Protein AF-0000000085035216 (afdb_homodimer)

Structure (mmCIF, N/CA/C/O backbone):
data_AF-0000000085035216-model_v1
#
loop_
_entity.id
_entity.type
_entity.pdbx_description
1 polymer 'ArnR1-like winged helix-turn-helix domain-containing protein'
#
loop_
_atom_site.group_PDB
_atom_site.id
_atom_site.type_symbol
_atom_site.label_atom_id
_atom_site.label_alt_id
_atom_site.label_comp_id
_atom_site.label_asym_id
_atom_site.label_entity_id
_atom_site.label_seq_id
_atom_site.pdbx_PDB_ins_code
_atom_site.Cartn_x
_atom_site.Cartn_y
_atom_site.Cartn_z
_atom_site.occupancy
_atom_site.B_iso_or_equiv
_atom_site.auth_seq_id
_atom_site.auth_comp_id
_atom_site.auth_asym_id
_atom_site.auth_atom_id
_atom_site.pdbx_PDB_model_num
ATOM 1 N N . MET A 1 1 ? 23.359 -24.203 6.086 1 23.62 1 MET A N 1
ATOM 2 C CA . MET A 1 1 ? 22.922 -22.828 5.879 1 23.62 1 MET A CA 1
ATOM 3 C C . MET A 1 1 ? 21.766 -22.469 6.812 1 23.62 1 MET A C 1
ATOM 5 O O . MET A 1 1 ? 20.859 -23.281 7.023 1 23.62 1 MET A O 1
ATOM 9 N N . GLY A 1 2 ? 21.969 -21.609 7.867 1 28.77 2 GLY A N 1
ATOM 10 C CA . GLY A 1 2 ? 21.234 -21.359 9.094 1 28.77 2 GLY A CA 1
ATOM 11 C C . GLY A 1 2 ? 19.844 -20.844 8.852 1 28.77 2 GLY A C 1
ATOM 12 O O . GLY A 1 2 ? 19.594 -20.125 7.879 1 28.77 2 GLY A O 1
ATOM 13 N N . ASP A 1 3 ? 18.812 -21.609 9.234 1 31.73 3 ASP A N 1
ATOM 14 C CA . ASP A 1 3 ? 17.375 -21.453 9.234 1 31.73 3 ASP A CA 1
ATOM 15 C C . ASP A 1 3 ? 16.969 -20.109 9.836 1 31.73 3 ASP A C 1
ATOM 17 O O . ASP A 1 3 ? 17.094 -19.906 11.047 1 31.73 3 ASP A O 1
ATOM 21 N N . GLY A 1 4 ? 17.578 -19.016 9.367 1 34.06 4 GLY A N 1
ATOM 22 C CA . GLY A 1 4 ? 17.359 -17.719 10 1 34.06 4 GLY A CA 1
ATOM 23 C C . GLY A 1 4 ? 15.953 -17.562 10.539 1 34.06 4 GLY A C 1
ATOM 24 O O . GLY A 1 4 ? 14.977 -17.828 9.836 1 34.06 4 GLY A O 1
ATOM 25 N N . ASP A 1 5 ? 15.695 -17.797 11.82 1 32.97 5 ASP A N 1
ATOM 26 C CA . ASP A 1 5 ? 14.57 -17.625 12.734 1 32.97 5 ASP A CA 1
ATOM 27 C C . ASP A 1 5 ? 13.82 -16.328 12.453 1 32.97 5 ASP A C 1
ATOM 29 O O . ASP A 1 5 ? 14.359 -15.242 12.672 1 32.97 5 ASP A O 1
ATOM 33 N N . ALA A 1 6 ? 13.109 -16.312 11.43 1 41 6 ALA A N 1
ATOM 34 C CA . ALA A 1 6 ? 12.18 -15.195 11.297 1 41 6 ALA A CA 1
ATOM 35 C C . ALA A 1 6 ? 11.57 -14.828 12.648 1 41 6 ALA A C 1
ATOM 37 O O . ALA A 1 6 ? 11.227 -15.703 13.438 1 41 6 ALA A O 1
ATOM 38 N N . PRO A 1 7 ? 11.883 -13.711 13.219 1 43.41 7 PRO A N 1
ATOM 39 C CA . PRO A 1 7 ? 11.25 -13.453 14.516 1 43.41 7 PRO A CA 1
ATOM 40 C C . PRO A 1 7 ? 9.797 -13.922 14.562 1 43.41 7 PRO A C 1
ATOM 42 O O . PRO A 1 7 ? 9.125 -13.984 13.531 1 43.41 7 PRO A O 1
ATOM 45 N N . PRO A 1 8 ? 9.336 -14.57 15.656 1 41.91 8 PRO A N 1
ATOM 46 C CA . PRO A 1 8 ? 7.961 -15.055 15.797 1 41.91 8 PRO A CA 1
ATOM 47 C C . PRO A 1 8 ? 6.918 -14.031 15.359 1 41.91 8 PRO A C 1
ATOM 49 O O . PRO A 1 8 ? 7.156 -12.828 15.461 1 41.91 8 PRO A O 1
ATOM 52 N N . ILE A 1 9 ? 5.875 -14.297 14.398 1 47.19 9 ILE A N 1
ATOM 53 C CA . ILE A 1 9 ? 4.688 -13.523 14.047 1 47.19 9 ILE A CA 1
ATOM 54 C C . ILE A 1 9 ? 4.312 -12.602 15.203 1 47.19 9 ILE A C 1
ATOM 56 O O . ILE A 1 9 ? 3.805 -11.492 14.992 1 47.19 9 ILE A O 1
ATOM 60 N N . SER A 1 10 ? 4.652 -13.047 16.328 1 46.47 10 SER A N 1
ATOM 61 C CA . SER A 1 10 ? 4.336 -12.383 17.594 1 46.47 10 SER A CA 1
ATOM 62 C C . SER A 1 10 ? 5.074 -11.055 17.719 1 46.47 10 SER A C 1
ATOM 64 O O . SER A 1 10 ? 4.652 -10.172 18.469 1 46.47 10 SER A O 1
ATOM 66 N N . MET A 1 11 ? 6.207 -10.883 16.953 1 52.81 11 MET A N 1
ATOM 67 C CA . MET A 1 11 ? 7.027 -9.695 17.203 1 52.81 11 MET A CA 1
ATOM 68 C C . MET A 1 11 ? 6.688 -8.586 16.219 1 52.81 11 MET A C 1
ATOM 70 O O . MET A 1 11 ? 7.262 -7.496 16.281 1 52.81 11 MET A O 1
ATOM 74 N N . ILE A 1 12 ? 5.777 -8.922 15.336 1 58.88 12 ILE A N 1
ATOM 75 C CA . ILE A 1 12 ? 5.418 -7.887 14.375 1 58.88 12 ILE A CA 1
ATOM 76 C C . ILE A 1 12 ? 4.465 -6.887 15.016 1 58.88 12 ILE A C 1
ATOM 78 O O . ILE A 1 12 ? 3.473 -7.273 15.641 1 58.88 12 ILE A O 1
ATOM 82 N N . ASP A 1 13 ? 4.828 -5.648 15.039 1 74 13 ASP A N 1
ATOM 83 C CA . ASP A 1 13 ? 3.939 -4.586 15.5 1 74 13 ASP A CA 1
ATOM 84 C C . ASP A 1 13 ? 2.58 -4.676 14.805 1 74 13 ASP A C 1
ATOM 86 O O . ASP A 1 13 ? 2.498 -4.625 13.578 1 74 13 ASP A O 1
ATOM 90 N N . PRO A 1 14 ? 1.589 -5.094 15.508 1 81.94 14 PRO A N 1
ATOM 91 C CA . PRO A 1 14 ? 0.245 -5.273 14.953 1 81.94 14 PRO A CA 1
ATOM 92 C C . PRO A 1 14 ? -0.194 -4.105 14.07 1 81.94 14 PRO A C 1
ATOM 94 O O . PRO A 1 14 ? -0.935 -4.305 13.109 1 81.94 14 PRO A O 1
ATOM 97 N N . SER A 1 15 ? 0.273 -2.967 14.422 1 82.56 15 SER A N 1
ATOM 98 C CA . SER A 1 15 ? -0.136 -1.8 13.648 1 82.56 15 SER A CA 1
ATOM 99 C C . SER A 1 15 ? 0.475 -1.821 12.25 1 82.56 15 SER A C 1
ATOM 101 O O . SER A 1 15 ? -0.176 -1.438 11.273 1 82.56 15 SER A O 1
ATOM 103 N N . LEU A 1 16 ? 1.617 -2.354 12.164 1 90.44 16 LEU A N 1
ATOM 104 C CA . LEU A 1 16 ? 2.26 -2.451 10.859 1 90.44 16 LEU A CA 1
ATOM 105 C C . LEU A 1 16 ? 1.588 -3.518 10 1 90.44 16 LEU A C 1
ATOM 107 O O . LEU A 1 16 ? 1.382 -3.314 8.797 1 90.44 16 LEU A O 1
ATOM 111 N N . ARG A 1 17 ? 1.281 -4.562 10.695 1 91.69 17 ARG A N 1
ATOM 112 C CA . ARG A 1 17 ? 0.582 -5.645 10.008 1 91.69 17 ARG A CA 1
ATOM 113 C C . ARG A 1 17 ? -0.75 -5.16 9.445 1 91.69 17 ARG A C 1
ATOM 115 O O . ARG A 1 17 ? -1.079 -5.449 8.289 1 91.69 17 ARG A O 1
ATOM 122 N N . GLU A 1 18 ? -1.422 -4.434 10.211 1 94.69 18 GLU A N 1
ATOM 123 C CA . GLU A 1 18 ? -2.73 -3.945 9.789 1 94.69 18 GLU A CA 1
ATOM 124 C C . GLU A 1 18 ? -2.607 -2.996 8.602 1 94.69 18 GLU A C 1
ATOM 126 O O . GLU A 1 18 ? -3.357 -3.107 7.629 1 94.69 18 GLU A O 1
ATOM 131 N N . ALA A 1 19 ? -1.67 -2.09 8.672 1 96.5 19 ALA A N 1
ATOM 132 C CA . ALA A 1 19 ? -1.475 -1.144 7.578 1 96.5 19 ALA A CA 1
ATOM 133 C C . ALA A 1 19 ? -1.106 -1.868 6.285 1 96.5 19 ALA A C 1
ATOM 135 O O . ALA A 1 19 ? -1.616 -1.537 5.215 1 96.5 19 ALA A O 1
ATOM 136 N N . LEU A 1 20 ? -0.286 -2.889 6.469 1 96.44 20 LEU A N 1
ATOM 137 C CA . LEU A 1 20 ? 0.138 -3.643 5.293 1 96.44 20 LEU A CA 1
ATOM 138 C C . LEU A 1 20 ? -1.046 -4.352 4.645 1 96.44 20 LEU A C 1
ATOM 140 O O . LEU A 1 20 ? -1.203 -4.316 3.422 1 96.44 20 LEU A O 1
ATOM 144 N N . ILE A 1 21 ? -1.821 -4.93 5.43 1 96.25 21 ILE A N 1
ATOM 145 C CA . ILE A 1 21 ? -2.99 -5.645 4.93 1 96.25 21 ILE A CA 1
ATOM 146 C C . ILE A 1 21 ? -3.943 -4.668 4.246 1 96.25 21 ILE A C 1
ATOM 148 O O . ILE A 1 21 ? -4.461 -4.953 3.164 1 96.25 21 ILE A O 1
ATOM 152 N N . LEU A 1 22 ? -4.105 -3.539 4.816 1 96.94 22 LEU A N 1
ATOM 153 C CA . LEU A 1 22 ? -5.012 -2.545 4.25 1 96.94 22 LEU A CA 1
ATOM 154 C C . LEU A 1 22 ? -4.469 -2.004 2.932 1 96.94 22 LEU A C 1
ATOM 156 O O . LEU A 1 22 ? -5.234 -1.749 1.999 1 96.94 22 LEU A O 1
ATOM 160 N N . PHE A 1 23 ? -3.17 -1.835 2.814 1 97.56 23 PHE A N 1
ATOM 161 C CA . PHE A 1 23 ? -2.582 -1.495 1.524 1 97.56 23 PHE A CA 1
ATOM 162 C C . PHE A 1 23 ? -2.924 -2.549 0.479 1 97.56 23 PHE A C 1
ATOM 164 O O . PHE A 1 23 ? -3.301 -2.215 -0.646 1 97.56 23 PHE A O 1
ATOM 171 N N . GLY A 1 24 ? -2.752 -3.807 0.919 1 97.5 24 GLY A N 1
ATOM 172 C CA . GLY A 1 24 ? -3.084 -4.887 0.003 1 97.5 24 GLY A CA 1
ATOM 173 C C . GLY A 1 24 ? -4.527 -4.852 -0.461 1 97.5 24 GLY A C 1
ATOM 174 O O . GLY A 1 24 ? -4.805 -5.008 -1.652 1 97.5 24 GLY A O 1
ATOM 175 N N . LEU A 1 25 ? -5.422 -4.566 0.427 1 96.38 25 LEU A N 1
ATOM 176 C CA . LEU A 1 25 ? -6.852 -4.613 0.154 1 96.38 25 LEU A CA 1
ATOM 177 C C . LEU A 1 25 ? -7.281 -3.424 -0.697 1 96.38 25 LEU A C 1
ATOM 179 O O . LEU A 1 25 ? -8.117 -3.564 -1.593 1 96.38 25 LEU A O 1
ATOM 183 N N . PHE A 1 26 ? -6.57 -2.26 -0.513 1 95.94 26 PHE A N 1
ATOM 184 C CA . PHE A 1 26 ? -7.168 -1.059 -1.084 1 95.94 26 PHE A CA 1
ATOM 185 C C . PHE A 1 26 ? -6.285 -0.486 -2.188 1 95.94 26 PHE A C 1
ATOM 187 O O . PHE A 1 26 ? -6.746 0.305 -3.012 1 95.94 26 PHE A O 1
ATOM 194 N N . LYS A 1 27 ? -5.016 -0.863 -2.209 1 97 27 LYS A N 1
ATOM 195 C CA . LYS A 1 27 ? -4.129 -0.161 -3.129 1 97 27 LYS A CA 1
ATOM 196 C C . LYS A 1 27 ? -3.629 -1.093 -4.23 1 97 27 LYS A C 1
ATOM 198 O O . LYS A 1 27 ? -3.133 -0.634 -5.262 1 97 27 LYS A O 1
ATOM 203 N N . LEU A 1 28 ? -3.791 -2.371 -4.02 1 97.44 28 LEU A N 1
ATOM 204 C CA . LEU A 1 28 ? -3.414 -3.291 -5.086 1 97.44 28 LEU A CA 1
ATOM 205 C C . LEU A 1 28 ? -4.535 -3.422 -6.113 1 97.44 28 LEU A C 1
ATOM 207 O O . LEU A 1 28 ? -5.715 -3.443 -5.75 1 97.44 28 LEU A O 1
ATOM 211 N N . SER A 1 29 ? -4.141 -3.531 -7.352 1 95.38 29 SER A N 1
ATOM 212 C CA . SER A 1 29 ? -5.102 -3.744 -8.43 1 95.38 29 SER A CA 1
ATOM 213 C C . SER A 1 29 ? -5.691 -5.148 -8.375 1 95.38 29 SER A C 1
ATOM 215 O O . SER A 1 29 ? -5.129 -6.039 -7.734 1 95.38 29 SER A O 1
ATOM 217 N N . PRO A 1 30 ? -6.793 -5.379 -9.078 1 93.75 30 PRO A N 1
ATOM 218 C CA . PRO A 1 30 ? -7.371 -6.723 -9.141 1 93.75 30 PRO A CA 1
ATOM 219 C C . PRO A 1 30 ? -6.395 -7.758 -9.695 1 93.75 30 PRO A C 1
ATOM 221 O O . PRO A 1 30 ? -6.387 -8.906 -9.242 1 93.75 30 PRO A O 1
ATOM 224 N N . ARG A 1 31 ? -5.574 -7.289 -10.617 1 95.75 31 ARG A N 1
ATOM 225 C CA . ARG A 1 31 ? -4.609 -8.211 -11.203 1 95.75 31 ARG A CA 1
ATOM 226 C C . ARG A 1 31 ? -3.533 -8.594 -10.195 1 95.75 31 ARG A C 1
ATOM 228 O O . ARG A 1 31 ? -3.143 -9.758 -10.102 1 95.75 31 ARG A O 1
ATOM 235 N N . GLN A 1 32 ? -3.121 -7.645 -9.461 1 97.5 32 GLN A N 1
ATOM 236 C CA . GLN A 1 32 ? -2.129 -7.902 -8.422 1 97.5 32 GLN A CA 1
ATOM 237 C C . GLN A 1 32 ? -2.693 -8.82 -7.34 1 97.5 32 GLN A C 1
ATOM 239 O O . GLN A 1 32 ? -2.018 -9.742 -6.891 1 97.5 32 GLN A O 1
ATOM 244 N N . LYS A 1 33 ? -3.893 -8.602 -6.961 1 97 33 LYS A N 1
ATOM 245 C CA . LYS A 1 33 ? -4.559 -9.43 -5.961 1 97 33 LYS A CA 1
ATOM 246 C C . LYS A 1 33 ? -4.727 -10.867 -6.461 1 97 33 LYS A C 1
ATOM 248 O O . LYS A 1 33 ? -4.531 -11.82 -5.703 1 97 33 LYS A O 1
ATOM 253 N N . ALA A 1 34 ? -5.027 -10.969 -7.699 1 95 34 ALA A N 1
ATOM 254 C CA . ALA A 1 34 ? -5.18 -12.297 -8.289 1 95 34 ALA A CA 1
ATOM 255 C C . ALA A 1 34 ? -3.865 -13.07 -8.242 1 95 34 ALA A C 1
ATOM 257 O O . ALA A 1 34 ? -3.842 -14.242 -7.855 1 95 34 ALA A O 1
ATOM 258 N N . VAL A 1 35 ? -2.834 -12.352 -8.555 1 96.44 35 VAL A N 1
ATOM 259 C CA . VAL A 1 35 ? -1.525 -13 -8.57 1 96.44 35 VAL A CA 1
ATOM 260 C C . VAL A 1 35 ? -1.154 -13.453 -7.164 1 96.44 35 VAL A C 1
ATOM 262 O O . VAL A 1 35 ? -0.687 -14.578 -6.965 1 96.44 35 VAL A O 1
ATOM 265 N N . LEU A 1 36 ? -1.394 -12.672 -6.195 1 97.31 36 LEU A N 1
ATOM 266 C CA . LEU A 1 36 ? -1.082 -13.016 -4.812 1 97.31 36 LEU A CA 1
ATOM 267 C C . LEU A 1 36 ? -1.919 -14.203 -4.348 1 97.31 36 LEU A C 1
ATOM 269 O O . LEU A 1 36 ? -1.392 -15.141 -3.748 1 97.31 36 LEU A O 1
ATOM 273 N N . THR A 1 37 ? -3.143 -14.156 -4.656 1 95.94 37 THR A N 1
ATOM 274 C CA . THR A 1 37 ? -4.055 -15.203 -4.199 1 95.94 37 THR A CA 1
ATOM 275 C C . THR A 1 37 ? -3.734 -16.531 -4.879 1 95.94 37 THR A C 1
ATOM 277 O O . THR A 1 37 ? -3.77 -17.594 -4.242 1 95.94 37 THR A O 1
ATOM 280 N N . LEU A 1 38 ? -3.404 -16.453 -6.145 1 95.56 38 LEU A N 1
ATOM 281 C CA . LEU A 1 38 ? -3.014 -17.656 -6.863 1 95.56 38 LEU A CA 1
ATOM 282 C C . LEU A 1 38 ? -1.719 -18.234 -6.301 1 95.56 38 LEU A C 1
ATOM 284 O O . LEU A 1 38 ? -1.586 -19.453 -6.156 1 95.56 38 LEU A O 1
ATOM 288 N N . THR A 1 39 ? -0.771 -17.344 -6.023 1 97.25 39 THR A N 1
ATOM 289 C CA . THR A 1 39 ? 0.502 -17.797 -5.469 1 97.25 39 THR A CA 1
ATOM 290 C C . THR A 1 39 ? 0.288 -18.516 -4.148 1 97.25 39 THR A C 1
ATOM 292 O O . THR A 1 39 ? 0.905 -19.562 -3.9 1 97.25 39 THR A O 1
ATOM 295 N N . LEU A 1 40 ? -0.603 -18 -3.367 1 96.5 40 LEU A N 1
ATOM 296 C CA . LEU A 1 40 ? -0.946 -18.641 -2.107 1 96.5 40 LEU A CA 1
ATOM 297 C C . LEU A 1 40 ? -1.631 -19.984 -2.355 1 96.5 40 LEU A C 1
ATOM 299 O O . LEU A 1 40 ? -1.284 -20.984 -1.729 1 96.5 40 LEU A O 1
ATOM 303 N N . ARG A 1 41 ? -2.529 -20 -3.221 1 95.56 41 ARG A N 1
ATOM 304 C CA . ARG A 1 41 ? -3.338 -21.172 -3.516 1 95.56 41 ARG A CA 1
ATOM 305 C C . ARG A 1 41 ? -2.463 -22.328 -3.986 1 95.56 41 ARG A C 1
ATOM 307 O O . ARG A 1 41 ? -2.689 -23.484 -3.604 1 95.56 41 ARG A O 1
ATOM 314 N N . TYR A 1 42 ? -1.453 -21.984 -4.781 1 95.38 42 TYR A N 1
ATOM 315 C CA . TYR A 1 42 ? -0.622 -23.031 -5.367 1 95.38 42 TYR A CA 1
ATOM 316 C C . TYR A 1 42 ? 0.639 -23.25 -4.539 1 95.38 42 TYR A C 1
ATOM 318 O O . TYR A 1 42 ? 1.625 -23.797 -5.035 1 95.38 42 TYR A O 1
ATOM 326 N N . GLU A 1 43 ? 0.636 -22.719 -3.295 1 92.19 43 GLU A N 1
ATOM 327 C CA . GLU A 1 43 ? 1.598 -23.016 -2.234 1 92.19 43 GLU A CA 1
ATOM 328 C C . GLU A 1 43 ? 3.021 -22.688 -2.682 1 92.19 43 GLU A C 1
ATOM 330 O O . GLU A 1 43 ? 3.959 -23.422 -2.348 1 92.19 43 GLU A O 1
ATOM 335 N N . ASN A 1 44 ? 3.154 -21.75 -3.49 1 88.69 44 ASN A N 1
ATOM 336 C CA . ASN A 1 44 ? 4.477 -21.312 -3.926 1 88.69 44 ASN A CA 1
ATOM 337 C C . ASN A 1 44 ? 5.18 -22.391 -4.746 1 88.69 44 ASN A C 1
ATOM 339 O O . ASN A 1 44 ? 6.391 -22.578 -4.613 1 88.69 44 ASN A O 1
ATOM 343 N N . LYS A 1 45 ? 4.43 -23.125 -5.547 1 93.94 45 LYS A N 1
ATOM 344 C CA . LYS A 1 45 ? 5.023 -24.281 -6.211 1 93.94 45 LYS A CA 1
ATOM 345 C C . LYS A 1 45 ? 5.016 -24.109 -7.727 1 93.94 45 LYS A C 1
ATOM 347 O O . LYS A 1 45 ? 5.648 -24.875 -8.445 1 93.94 45 LYS A O 1
ATOM 352 N N . ILE A 1 46 ? 4.309 -23.125 -8.18 1 94 46 ILE A N 1
ATOM 353 C CA . ILE A 1 46 ? 4.129 -22.984 -9.625 1 94 46 ILE A CA 1
ATOM 354 C C . ILE A 1 46 ? 5.004 -21.844 -10.141 1 94 46 ILE A C 1
ATOM 356 O O . ILE A 1 46 ? 5.176 -20.828 -9.469 1 94 46 ILE A O 1
ATOM 360 N N . SER A 1 47 ? 5.57 -22.062 -11.336 1 95.12 47 SER A N 1
ATOM 361 C CA . SER A 1 47 ? 6.406 -21.047 -11.977 1 95.12 47 SER A CA 1
ATOM 362 C C . SER A 1 47 ? 5.57 -19.859 -12.461 1 95.12 47 SER A C 1
ATOM 364 O O . SER A 1 47 ? 4.348 -19.969 -12.586 1 95.12 47 SER A O 1
ATOM 366 N N . ALA A 1 48 ? 6.242 -18.812 -12.805 1 95.81 48 ALA A N 1
ATOM 367 C CA . ALA A 1 48 ? 5.574 -17.609 -13.297 1 95.81 48 ALA A CA 1
ATOM 368 C C . ALA A 1 48 ? 4.84 -17.891 -14.602 1 95.81 48 ALA A C 1
ATOM 370 O O . ALA A 1 48 ? 3.703 -17.438 -14.797 1 95.81 48 ALA A O 1
ATOM 371 N N . SER A 1 49 ? 5.504 -18.625 -15.531 1 94.62 49 SER A N 1
ATOM 372 C CA . SER A 1 49 ? 4.898 -18.906 -16.828 1 94.62 49 SER A CA 1
ATOM 373 C C . SER A 1 49 ? 3.637 -19.75 -16.672 1 94.62 49 SER A C 1
ATOM 375 O O . SER A 1 49 ? 2.637 -19.516 -17.344 1 94.62 49 SER A O 1
ATOM 377 N N . SER A 1 50 ? 3.684 -20.719 -15.797 1 94.88 50 SER A N 1
ATOM 378 C CA . SER A 1 50 ? 2.512 -21.547 -15.539 1 94.88 50 SER A CA 1
ATOM 379 C C . SER A 1 50 ? 1.392 -20.734 -14.898 1 94.88 50 SER A C 1
ATOM 381 O O . SER A 1 50 ? 0.222 -20.906 -15.25 1 94.88 50 SER A O 1
ATOM 383 N N . MET A 1 51 ? 1.693 -19.891 -13.969 1 95.88 51 MET A N 1
ATOM 384 C CA . MET A 1 51 ? 0.693 -19.062 -13.297 1 95.88 51 MET A CA 1
ATOM 385 C C . MET A 1 51 ? 0.03 -18.109 -14.273 1 95.88 51 MET A C 1
ATOM 387 O O . MET A 1 51 ? -1.159 -17.812 -14.148 1 95.88 51 MET A O 1
ATOM 391 N N . ALA A 1 52 ? 0.834 -17.625 -15.219 1 96.19 52 ALA A N 1
ATOM 392 C CA . ALA A 1 52 ? 0.28 -16.719 -16.234 1 96.19 52 ALA A CA 1
ATOM 393 C C . ALA A 1 52 ? -0.854 -17.391 -17 1 96.19 52 ALA A C 1
ATOM 395 O O . ALA A 1 52 ? -1.891 -16.781 -17.25 1 96.19 52 ALA A O 1
ATOM 396 N N . LYS A 1 53 ? -0.651 -18.594 -17.328 1 96.44 53 LYS A N 1
ATOM 397 C CA . LYS A 1 53 ? -1.672 -19.359 -18.047 1 96.44 53 LYS A CA 1
ATOM 398 C C . LYS A 1 53 ? -2.922 -19.547 -17.188 1 96.44 53 LYS A C 1
ATOM 400 O O . LYS A 1 53 ? -4.043 -19.359 -17.672 1 96.44 53 LYS A O 1
ATOM 405 N N . ILE A 1 54 ? -2.734 -19.859 -15.977 1 96 54 ILE A N 1
ATOM 406 C CA . ILE A 1 54 ? -3.836 -20.062 -15.039 1 96 54 ILE A CA 1
ATOM 407 C C . ILE A 1 54 ? -4.605 -18.75 -14.852 1 96 54 ILE A C 1
ATOM 409 O O . ILE A 1 54 ? -5.84 -18.75 -14.867 1 96 54 ILE A O 1
ATOM 413 N N . ALA A 1 55 ? -3.912 -17.656 -14.617 1 95.44 55 ALA A N 1
ATOM 414 C CA . ALA A 1 55 ? -4.527 -16.344 -14.438 1 95.44 55 ALA A CA 1
ATOM 415 C C . ALA A 1 55 ? -5.375 -15.961 -15.648 1 95.44 55 ALA A C 1
ATOM 417 O O . ALA A 1 55 ? -6.445 -15.367 -15.5 1 95.44 55 ALA A O 1
ATOM 418 N N . ASN A 1 56 ? -4.812 -16.234 -16.812 1 95.94 56 ASN A N 1
ATOM 419 C CA . ASN A 1 56 ? -5.566 -15.977 -18.047 1 95.94 56 ASN A CA 1
ATOM 420 C C . ASN A 1 56 ? -6.84 -16.812 -18.109 1 95.94 56 ASN A C 1
ATOM 422 O O . ASN A 1 56 ? -7.918 -16.281 -18.375 1 95.94 56 ASN A O 1
ATOM 426 N N . GLU A 1 57 ? -6.75 -18.016 -17.797 1 95.38 57 GLU A N 1
ATOM 427 C CA . GLU A 1 57 ? -7.867 -18.953 -17.891 1 95.38 57 GLU A CA 1
ATOM 428 C C . GLU A 1 57 ? -8.922 -18.656 -16.828 1 95.38 57 GLU A C 1
ATOM 430 O O . GLU A 1 57 ? -10.125 -18.672 -17.125 1 95.38 57 GLU A O 1
ATOM 435 N N . GLU A 1 58 ? -8.492 -18.344 -15.633 1 91.56 58 GLU A N 1
ATOM 436 C CA . GLU A 1 58 ? -9.414 -18.219 -14.508 1 91.56 58 GLU A CA 1
ATOM 437 C C . GLU A 1 58 ? -9.938 -16.797 -14.367 1 91.56 58 GLU A C 1
ATOM 439 O O . GLU A 1 58 ? -11.086 -16.594 -13.953 1 91.56 58 GLU A O 1
ATOM 444 N N . PHE A 1 59 ? -9.086 -15.812 -14.68 1 90.5 59 PHE A N 1
ATOM 445 C CA . PHE A 1 59 ? -9.461 -14.438 -14.375 1 90.5 59 PHE A CA 1
ATOM 446 C C . PHE A 1 59 ? -9.461 -13.586 -15.641 1 90.5 59 PHE A C 1
ATOM 448 O O . PHE A 1 59 ? -9.719 -12.375 -15.578 1 90.5 59 PHE A O 1
ATOM 455 N N . ASN A 1 60 ? -9.109 -14.203 -16.766 1 92.94 60 ASN A N 1
ATOM 456 C CA . ASN A 1 60 ? -9.062 -13.484 -18.031 1 92.94 60 ASN A CA 1
ATOM 457 C C . ASN A 1 60 ? -8.047 -12.344 -18 1 92.94 60 ASN A C 1
ATOM 459 O O . ASN A 1 60 ? -8.297 -11.273 -18.547 1 92.94 60 ASN A O 1
ATOM 463 N N . ILE A 1 61 ? -6.965 -12.602 -17.297 1 95.19 61 ILE A N 1
ATOM 464 C CA . ILE A 1 61 ? -5.871 -11.633 -17.25 1 95.19 61 ILE A CA 1
ATOM 465 C C . ILE A 1 61 ? -4.922 -11.875 -18.422 1 95.19 61 ILE A C 1
ATOM 467 O O . ILE A 1 61 ? -4.324 -12.945 -18.531 1 95.19 61 ILE A O 1
ATOM 471 N N . PRO A 1 62 ? -4.801 -10.875 -19.297 1 96.88 62 PRO A N 1
ATOM 472 C CA . PRO A 1 62 ? -3.83 -11.039 -20.391 1 96.88 62 PRO A CA 1
ATOM 473 C C . PRO A 1 62 ? -2.416 -11.312 -19.891 1 96.88 62 PRO A C 1
ATOM 475 O O . PRO A 1 62 ? -2.018 -10.789 -18.844 1 96.88 62 PRO A O 1
ATOM 478 N N . LEU A 1 63 ? -1.635 -12.055 -20.703 1 96.06 63 LEU A N 1
ATOM 479 C CA . LEU A 1 63 ? -0.287 -12.453 -20.312 1 96.06 63 LEU A CA 1
ATOM 480 C C . LEU A 1 63 ? 0.565 -11.234 -19.984 1 96.06 63 LEU A C 1
ATOM 482 O O . LEU A 1 63 ? 1.259 -11.219 -18.953 1 96.06 63 LEU A O 1
ATOM 486 N N . SER A 1 64 ? 0.471 -10.18 -20.75 1 96.38 64 SER A N 1
ATOM 487 C CA . SER A 1 64 ? 1.278 -8.984 -20.516 1 96.38 64 SER A CA 1
ATOM 488 C C . SER A 1 64 ? 0.905 -8.312 -19.203 1 96.38 64 SER A C 1
ATOM 490 O O . SER A 1 64 ? 1.776 -7.824 -18.484 1 96.38 64 SER A O 1
ATOM 492 N N . SER A 1 65 ? -0.406 -8.273 -18.922 1 97 65 SER A N 1
ATOM 493 C CA . SER A 1 65 ? -0.89 -7.676 -17.672 1 97 65 SER A CA 1
ATOM 494 C C . SER A 1 65 ? -0.464 -8.492 -16.469 1 97 65 SER A C 1
ATOM 496 O O . SER A 1 65 ? -0.197 -7.938 -15.398 1 97 65 SER A O 1
ATOM 498 N N . PHE A 1 66 ? -0.444 -9.812 -16.672 1 97.19 66 PHE A N 1
ATOM 499 C CA . PHE A 1 66 ? 0.061 -10.68 -15.617 1 97.19 66 PHE A CA 1
ATOM 500 C C . PHE A 1 66 ? 1.512 -10.352 -15.289 1 97.19 66 PHE A C 1
ATOM 502 O O . PHE A 1 66 ? 1.868 -10.188 -14.117 1 97.19 66 PHE A O 1
ATOM 509 N N . TRP A 1 67 ? 2.312 -10.266 -16.281 1 96.81 67 TRP A N 1
ATOM 510 C CA . TRP A 1 67 ? 3.732 -10 -16.078 1 96.81 67 TRP A CA 1
ATOM 511 C C . TRP A 1 67 ? 3.943 -8.625 -15.445 1 96.81 67 TRP A C 1
ATOM 513 O O . TRP A 1 67 ? 4.844 -8.453 -14.625 1 96.81 67 TRP A O 1
ATOM 523 N N . PHE A 1 68 ? 3.16 -7.688 -15.82 1 97.38 68 PHE A N 1
ATOM 524 C CA . PHE A 1 68 ? 3.227 -6.363 -15.219 1 97.38 68 PHE A CA 1
ATOM 525 C C . PHE A 1 68 ? 2.895 -6.426 -13.734 1 97.38 68 PHE A C 1
ATOM 527 O O . PHE A 1 68 ? 3.621 -5.875 -12.906 1 97.38 68 PHE A O 1
ATOM 534 N N . ALA A 1 69 ? 1.833 -7.156 -13.422 1 97.56 69 ALA A N 1
ATOM 535 C CA . ALA A 1 69 ? 1.423 -7.305 -12.031 1 97.56 69 ALA A CA 1
ATOM 536 C C . ALA A 1 69 ? 2.49 -8.031 -11.219 1 97.56 69 ALA A C 1
ATOM 538 O O . ALA A 1 69 ? 2.779 -7.652 -10.078 1 97.56 69 ALA A O 1
ATOM 539 N N . LEU A 1 70 ? 3.055 -9.016 -11.82 1 97.38 70 LEU A N 1
ATOM 540 C CA . LEU A 1 70 ? 4.094 -9.805 -11.18 1 97.38 70 LEU A CA 1
ATOM 541 C C . LEU A 1 70 ? 5.312 -8.945 -10.859 1 97.38 70 LEU A C 1
ATOM 543 O O . LEU A 1 70 ? 5.867 -9.023 -9.758 1 97.38 70 LEU A O 1
ATOM 547 N N . ARG A 1 71 ? 5.719 -8.18 -11.805 1 96.94 71 ARG A N 1
ATOM 548 C CA . ARG A 1 71 ? 6.879 -7.309 -11.617 1 96.94 71 ARG A CA 1
ATOM 549 C C . ARG A 1 71 ? 6.609 -6.254 -10.555 1 96.94 71 ARG A C 1
ATOM 551 O O . ARG A 1 71 ? 7.48 -5.953 -9.734 1 96.94 71 ARG A O 1
ATOM 558 N N . ASP A 1 72 ? 5.438 -5.707 -10.609 1 97.94 72 ASP A N 1
ATOM 559 C CA . ASP A 1 72 ? 5.078 -4.691 -9.625 1 97.94 72 ASP A CA 1
ATOM 560 C C . ASP A 1 72 ? 5.062 -5.277 -8.211 1 97.94 72 ASP A C 1
ATOM 562 O O . ASP A 1 72 ? 5.512 -4.629 -7.262 1 97.94 72 ASP A O 1
ATOM 566 N N . LEU A 1 73 ? 4.582 -6.473 -8.086 1 98.38 73 LEU A N 1
ATOM 567 C CA . LEU A 1 73 ? 4.535 -7.137 -6.785 1 98.38 73 LEU A CA 1
ATOM 568 C C . LEU A 1 73 ? 5.941 -7.453 -6.285 1 98.38 73 LEU A C 1
ATOM 570 O O . LEU A 1 73 ? 6.203 -7.406 -5.078 1 98.38 73 LEU A O 1
ATOM 574 N N . ARG A 1 74 ? 6.758 -7.793 -7.234 1 97.56 74 ARG A N 1
ATOM 575 C CA . ARG A 1 74 ? 8.148 -8.008 -6.859 1 97.56 74 ARG A CA 1
ATOM 576 C C . ARG A 1 74 ? 8.797 -6.703 -6.391 1 97.56 74 ARG A C 1
ATOM 578 O O . ARG A 1 74 ? 9.547 -6.695 -5.41 1 97.56 74 ARG A O 1
ATOM 585 N N . ARG A 1 75 ? 8.523 -5.633 -7.055 1 97.38 75 ARG A N 1
ATOM 586 C CA . ARG A 1 75 ? 9.023 -4.32 -6.676 1 97.38 75 ARG A CA 1
ATOM 587 C C . ARG A 1 75 ? 8.57 -3.939 -5.27 1 97.38 75 ARG A C 1
ATOM 589 O O . ARG A 1 75 ? 9.32 -3.318 -4.516 1 97.38 75 ARG A O 1
ATOM 596 N N . LEU A 1 76 ? 7.395 -4.375 -4.926 1 98 76 LEU A N 1
ATOM 597 C CA . LEU A 1 76 ? 6.82 -4.074 -3.619 1 98 76 LEU A CA 1
ATOM 598 C C . LEU A 1 76 ? 7.297 -5.074 -2.57 1 98 76 LEU A C 1
ATOM 600 O O . LEU A 1 76 ? 6.898 -5 -1.407 1 98 76 LEU A O 1
ATOM 604 N N . LYS A 1 77 ? 8.07 -6.016 -3.002 1 97.56 77 LYS A N 1
ATOM 605 C CA . LYS A 1 77 ? 8.633 -7.051 -2.141 1 97.56 77 LYS A CA 1
ATOM 606 C C . LYS A 1 77 ? 7.539 -7.938 -1.553 1 97.56 77 LYS A C 1
ATOM 608 O O . LYS A 1 77 ? 7.609 -8.328 -0.385 1 97.56 77 LYS A O 1
ATOM 613 N N . LEU A 1 78 ? 6.609 -8.211 -2.369 1 97.94 78 LEU A N 1
ATOM 614 C CA . LEU A 1 78 ? 5.527 -9.078 -1.918 1 97.94 78 LEU A CA 1
ATOM 615 C C . LEU A 1 78 ? 5.715 -10.5 -2.447 1 97.94 78 LEU A C 1
ATOM 617 O O . LEU A 1 78 ? 5.137 -11.445 -1.909 1 97.94 78 LEU A O 1
ATOM 621 N N . ILE A 1 79 ? 6.473 -10.57 -3.547 1 97.88 79 ILE A N 1
ATOM 622 C CA . ILE A 1 79 ? 6.785 -11.875 -4.105 1 97.88 79 ILE A CA 1
ATOM 623 C C . ILE A 1 79 ? 8.258 -11.922 -4.523 1 97.88 79 ILE A C 1
ATOM 625 O O . ILE A 1 79 ? 8.914 -10.883 -4.609 1 97.88 79 ILE A O 1
ATOM 629 N N . GLU A 1 80 ? 8.688 -13.086 -4.602 1 96.31 80 GLU A N 1
ATOM 630 C CA . GLU A 1 80 ? 9.977 -13.391 -5.211 1 96.31 80 GLU A CA 1
ATOM 631 C C . GLU A 1 80 ? 9.828 -14.438 -6.312 1 96.31 80 GLU A C 1
ATOM 633 O O . GLU A 1 80 ? 9.039 -15.375 -6.188 1 96.31 80 GLU A O 1
ATOM 638 N N . PHE A 1 81 ? 10.523 -14.086 -7.406 1 92.38 81 PHE A N 1
ATOM 639 C CA . PHE A 1 81 ? 10.539 -15.094 -8.461 1 92.38 81 PHE A CA 1
ATOM 640 C C . PHE A 1 81 ? 11.742 -14.906 -9.367 1 92.38 81 PHE A C 1
ATOM 642 O O . PHE A 1 81 ? 12.383 -13.852 -9.359 1 92.38 81 PHE A O 1
ATOM 649 N N . GLY A 1 82 ? 12.203 -15.953 -9.977 1 84.5 82 GLY A N 1
ATOM 650 C CA . GLY A 1 82 ? 13.234 -16.016 -11.008 1 84.5 82 GLY A CA 1
ATOM 651 C C . GLY A 1 82 ? 12.883 -16.969 -12.133 1 84.5 82 GLY A C 1
ATOM 652 O O . GLY A 1 82 ? 11.82 -17.594 -12.125 1 84.5 82 GLY A O 1
ATOM 653 N N . ASP A 1 83 ? 13.703 -16.891 -13.102 1 79.94 83 ASP A N 1
ATOM 654 C CA . ASP A 1 83 ? 13.445 -17.766 -14.242 1 79.94 83 ASP A CA 1
ATOM 655 C C . ASP A 1 83 ? 13.445 -19.234 -13.82 1 79.94 83 ASP A C 1
ATOM 657 O O . ASP A 1 83 ? 14.414 -19.719 -13.211 1 79.94 83 ASP A O 1
ATOM 661 N N . GLY A 1 84 ? 12.297 -19.891 -14.148 1 84.12 84 GLY A N 1
ATOM 662 C CA . GLY A 1 84 ? 12.172 -21.328 -13.93 1 84.12 84 GLY A CA 1
ATOM 663 C C . GLY A 1 84 ? 11.898 -21.688 -12.484 1 84.12 84 GLY A C 1
ATOM 664 O O . GLY A 1 84 ? 11.711 -22.875 -12.156 1 84.12 84 GLY A O 1
ATOM 665 N N . THR A 1 85 ? 11.906 -20.703 -11.586 1 90.5 85 THR A N 1
ATOM 666 C CA . THR A 1 85 ? 11.641 -20.984 -10.18 1 90.5 85 THR A CA 1
ATOM 667 C C . THR A 1 85 ? 10.211 -20.594 -9.805 1 90.5 85 THR A C 1
ATOM 669 O O . THR A 1 85 ? 9.617 -19.719 -10.438 1 90.5 85 THR A O 1
ATOM 672 N N . PRO A 1 86 ? 9.688 -21.312 -8.852 1 95.75 86 PRO A N 1
ATOM 673 C CA . PRO A 1 86 ? 8.328 -20.984 -8.414 1 95.75 86 PRO A CA 1
ATOM 674 C C . PRO A 1 86 ? 8.219 -19.562 -7.848 1 95.75 86 PRO A C 1
ATOM 676 O O . PRO A 1 86 ? 9.195 -19.031 -7.305 1 95.75 86 PRO A O 1
ATOM 679 N N . ILE A 1 87 ? 7.078 -18.969 -8.086 1 97.5 87 ILE A N 1
ATOM 680 C CA . ILE A 1 87 ? 6.777 -17.703 -7.418 1 97.5 87 ILE A CA 1
ATOM 681 C C . ILE A 1 87 ? 6.57 -17.938 -5.926 1 97.5 87 ILE A C 1
ATOM 683 O O . ILE A 1 87 ? 5.84 -18.859 -5.535 1 97.5 87 ILE A O 1
ATOM 687 N N . LYS A 1 88 ? 7.227 -17.156 -5.164 1 97.19 88 LYS A N 1
ATOM 688 C CA . LYS A 1 88 ? 7.117 -17.312 -3.715 1 97.19 88 LYS A CA 1
ATOM 689 C C . LYS A 1 88 ? 6.629 -16.016 -3.066 1 97.19 88 LYS A C 1
ATOM 691 O O . LYS A 1 88 ? 7.051 -14.922 -3.445 1 97.19 88 LYS A O 1
ATOM 696 N N . LEU A 1 89 ? 5.758 -16.25 -2.135 1 96.81 89 LEU A N 1
ATOM 697 C CA . LEU A 1 89 ? 5.332 -15.117 -1.332 1 96.81 89 LEU A CA 1
ATOM 698 C C . LEU A 1 89 ? 6.379 -14.773 -0.279 1 96.81 89 LEU A C 1
ATOM 700 O O . LEU A 1 89 ? 6.969 -15.664 0.332 1 96.81 89 LEU A O 1
ATOM 704 N N . THR A 1 90 ? 6.633 -13.492 -0.132 1 95.62 90 THR A N 1
ATOM 705 C CA . THR A 1 90 ? 7.332 -13.055 1.069 1 95.62 90 THR A CA 1
ATOM 706 C C . THR A 1 90 ? 6.406 -13.102 2.281 1 95.62 90 THR A C 1
ATOM 708 O O . THR A 1 90 ? 5.223 -13.43 2.156 1 95.62 90 THR A O 1
ATOM 711 N N . GLU A 1 91 ? 6.98 -12.766 3.412 1 92.31 91 GLU A N 1
ATOM 712 C CA . GLU A 1 91 ? 6.129 -12.695 4.598 1 92.31 91 GLU A CA 1
ATOM 713 C C . GLU A 1 91 ? 5.027 -11.656 4.43 1 92.31 91 GLU A C 1
ATOM 715 O O . GLU A 1 91 ? 3.869 -11.914 4.758 1 92.31 91 GLU A O 1
ATOM 720 N N . ALA A 1 92 ? 5.422 -10.516 3.912 1 95.38 92 ALA A N 1
ATOM 721 C CA . ALA A 1 92 ? 4.441 -9.469 3.65 1 95.38 92 ALA A CA 1
ATOM 722 C C . ALA A 1 92 ? 3.395 -9.93 2.641 1 95.38 92 ALA A C 1
ATOM 724 O O . ALA A 1 92 ? 2.197 -9.719 2.834 1 95.38 92 ALA A O 1
ATOM 725 N N . GLY A 1 93 ? 3.865 -10.594 1.591 1 97 93 GLY A N 1
ATOM 726 C CA . GLY A 1 93 ? 2.955 -11.117 0.584 1 97 93 GLY A CA 1
ATOM 727 C C . GLY A 1 93 ? 1.978 -12.133 1.137 1 97 93 GLY A C 1
ATOM 728 O O . GLY A 1 93 ? 0.798 -12.125 0.778 1 97 93 GLY A O 1
ATOM 729 N N . LYS A 1 94 ? 2.523 -12.938 1.949 1 95.5 94 LYS A N 1
ATOM 730 C CA . LYS A 1 94 ? 1.688 -13.977 2.553 1 95.5 94 LYS A CA 1
ATOM 731 C C . LYS A 1 94 ? 0.586 -13.359 3.41 1 95.5 94 LYS A C 1
ATOM 733 O O . LYS A 1 94 ? -0.562 -13.805 3.369 1 95.5 94 LYS A O 1
ATOM 738 N N . MET A 1 95 ? 0.924 -12.406 4.148 1 93.5 95 MET A N 1
ATOM 739 C CA . MET A 1 95 ? -0.042 -11.734 5.008 1 93.5 95 MET A CA 1
ATOM 740 C C . MET A 1 95 ? -1.184 -11.141 4.188 1 93.5 95 MET A C 1
ATOM 742 O O . MET A 1 95 ? -2.355 -11.32 4.527 1 93.5 95 MET A O 1
ATOM 746 N N . ILE A 1 96 ? -0.823 -10.484 3.168 1 96.94 96 ILE A N 1
ATOM 747 C CA . ILE A 1 96 ? -1.823 -9.844 2.32 1 96.94 96 ILE A CA 1
ATOM 748 C C . ILE A 1 96 ? -2.66 -10.906 1.614 1 96.94 96 ILE A C 1
ATOM 750 O O . ILE A 1 96 ? -3.891 -10.812 1.578 1 96.94 96 ILE A O 1
ATOM 754 N N . ALA A 1 97 ? -1.994 -11.922 1.094 1 97.06 97 ALA A N 1
ATOM 755 C CA . ALA A 1 97 ? -2.689 -12.977 0.357 1 97.06 97 ALA A CA 1
ATOM 756 C C . ALA A 1 97 ? -3.703 -13.688 1.247 1 97.06 97 ALA A C 1
ATOM 758 O O . ALA A 1 97 ? -4.809 -14.008 0.807 1 97.06 97 ALA A O 1
ATOM 759 N N . GLN A 1 98 ? -3.32 -13.891 2.43 1 96.19 98 GLN A N 1
ATOM 760 C CA . GLN A 1 98 ? -4.223 -14.547 3.373 1 96.19 98 GLN A CA 1
ATOM 761 C C . GLN A 1 98 ? -5.438 -13.672 3.668 1 96.19 98 GLN A C 1
ATOM 763 O O . GLN A 1 98 ? -6.562 -14.164 3.748 1 96.19 98 GLN A O 1
ATOM 768 N N . ALA A 1 99 ? -5.191 -12.406 3.836 1 95.25 99 ALA A N 1
ATOM 769 C CA . ALA A 1 99 ? -6.301 -11.484 4.074 1 95.25 99 ALA A CA 1
ATOM 770 C C . ALA A 1 99 ? -7.234 -11.422 2.869 1 95.25 99 ALA A C 1
ATOM 772 O O . ALA A 1 99 ? -8.461 -11.391 3.027 1 95.25 99 ALA A O 1
ATOM 773 N N . LEU A 1 100 ? -6.664 -11.43 1.686 1 95.31 100 LEU A N 1
ATOM 774 C CA . LEU A 1 100 ? -7.441 -11.375 0.451 1 95.31 100 LEU A CA 1
ATOM 775 C C . LEU A 1 100 ? -8.305 -12.625 0.292 1 95.31 100 LEU A C 1
ATOM 777 O O . LEU A 1 100 ? -9.406 -12.562 -0.259 1 95.31 100 LEU A O 1
ATOM 781 N N . SER A 1 101 ? -7.734 -13.719 0.662 1 90.5 101 SER A N 1
ATOM 782 C CA . SER A 1 101 ? -8.453 -14.984 0.513 1 90.5 101 SER A CA 1
ATOM 783 C C . SER A 1 101 ? -9.727 -15 1.351 1 90.5 101 SER A C 1
ATOM 785 O O . SER A 1 101 ? -10.633 -15.797 1.094 1 90.5 101 SER A O 1
ATOM 787 N N . GLY A 1 102 ? -9.75 -14.086 2.283 1 84.25 102 GLY A N 1
ATOM 788 C CA . GLY A 1 102 ? -10.914 -14.023 3.145 1 84.25 102 GLY A CA 1
ATOM 789 C C . GLY A 1 102 ? -11.953 -13.023 2.664 1 84.25 102 GLY A C 1
ATOM 790 O O . GLY A 1 102 ? -13 -12.859 3.291 1 84.25 102 GLY A O 1
ATOM 791 N N . VAL A 1 103 ? -11.656 -12.391 1.605 1 80.94 103 VAL A N 1
ATOM 792 C CA . VAL A 1 103 ? -12.578 -11.375 1.114 1 80.94 103 VAL A CA 1
ATOM 793 C C . VAL A 1 103 ? -12.914 -11.641 -0.35 1 80.94 103 VAL A C 1
ATOM 795 O O . VAL A 1 103 ? -12.195 -12.367 -1.036 1 80.94 103 VAL A O 1
ATOM 798 N N . ARG A 1 104 ? -14.156 -11.266 -0.774 1 79.19 104 ARG A N 1
ATOM 799 C CA . ARG A 1 104 ? -14.547 -11.344 -2.176 1 79.19 104 ARG A CA 1
ATOM 800 C C . ARG A 1 104 ? -14.156 -10.078 -2.93 1 79.19 104 ARG A C 1
ATOM 802 O O . ARG A 1 104 ? -15.023 -9.344 -3.404 1 79.19 104 ARG A O 1
ATOM 809 N N . TRP A 1 105 ? -12.922 -9.961 -3.098 1 75.19 105 TRP A N 1
ATOM 810 C CA . TRP A 1 105 ? -12.391 -8.727 -3.66 1 75.19 105 TRP A CA 1
ATOM 811 C C . TRP A 1 105 ? -12.758 -8.594 -5.133 1 75.19 105 TRP A C 1
ATOM 813 O O . TRP A 1 105 ? -12.828 -7.484 -5.664 1 75.19 105 TRP A O 1
ATOM 823 N N . TRP A 1 106 ? -13.016 -9.641 -5.797 1 69.69 106 TRP A N 1
ATOM 824 C CA . TRP A 1 106 ? -13.32 -9.648 -7.223 1 69.69 106 TRP A CA 1
ATOM 825 C C . TRP A 1 106 ? -14.719 -9.102 -7.484 1 69.69 106 TRP A C 1
ATOM 827 O O . TRP A 1 106 ? -15.055 -8.766 -8.617 1 69.69 106 TRP A O 1
ATOM 837 N N . GLU A 1 107 ? -15.469 -9.125 -6.453 1 63.34 107 GLU A N 1
ATOM 838 C CA . GLU A 1 107 ? -16.828 -8.609 -6.605 1 63.34 107 GLU A CA 1
ATOM 839 C C . GLU A 1 107 ? -16.844 -7.082 -6.559 1 63.34 107 GLU A C 1
ATOM 841 O O . GLU A 1 107 ? -17.828 -6.457 -6.957 1 63.34 107 GLU A O 1
ATOM 846 N N . ARG A 1 108 ? -15.938 -6.484 -6.082 1 56 108 ARG A N 1
ATOM 847 C CA . ARG A 1 108 ? -15.945 -5.043 -5.844 1 56 108 ARG A CA 1
ATOM 848 C C . ARG A 1 108 ? -15.375 -4.289 -7.039 1 56 108 ARG A C 1
ATOM 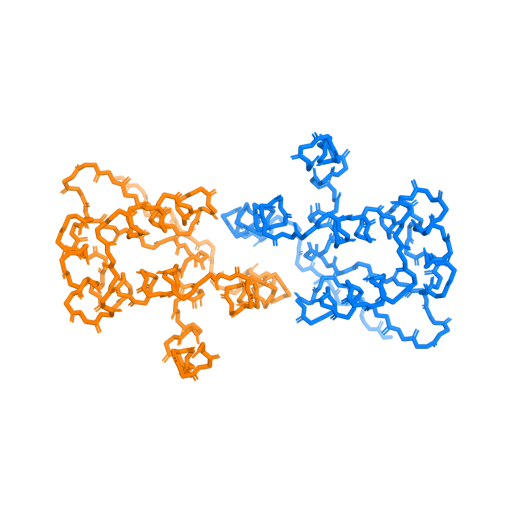850 O O . ARG A 1 108 ? -15.438 -3.059 -7.09 1 56 108 ARG A O 1
ATOM 857 N N . GLU A 1 109 ? -14.703 -4.934 -7.891 1 52.28 109 GLU A N 1
ATOM 858 C CA . GLU A 1 109 ? -14.234 -4.262 -9.102 1 52.28 109 GLU A CA 1
ATOM 859 C C . GLU A 1 109 ? -15.328 -4.223 -10.164 1 52.28 109 GLU A C 1
ATOM 861 O O . GLU A 1 109 ? -16.125 -5.152 -10.281 1 52.28 109 GLU A O 1
ATOM 866 N N . MET B 1 1 ? -1.509 6.703 33.188 1 23.38 1 MET B N 1
ATOM 867 C CA . MET B 1 1 ? -1.896 6.02 31.953 1 23.38 1 MET B CA 1
ATOM 868 C C . MET B 1 1 ? -0.673 5.477 31.234 1 23.38 1 MET B C 1
ATOM 870 O O . MET B 1 1 ? 0.359 6.145 31.156 1 23.38 1 MET B O 1
ATOM 874 N N . GLY B 1 2 ? -0.389 4.117 31.25 1 28.38 2 GLY B N 1
ATOM 875 C CA . GLY B 1 2 ? 0.8 3.324 30.984 1 28.38 2 GLY B CA 1
ATOM 876 C C . GLY B 1 2 ? 1.327 3.488 29.562 1 28.38 2 GLY B C 1
ATOM 877 O O . GLY B 1 2 ? 0.553 3.689 28.625 1 28.38 2 GLY B O 1
ATOM 878 N N . ASP B 1 3 ? 2.506 4.078 29.359 1 30.12 3 ASP B N 1
ATOM 879 C CA . ASP B 1 3 ? 3.371 4.363 28.219 1 30.12 3 ASP B CA 1
ATOM 880 C C . ASP B 1 3 ? 3.57 3.117 27.359 1 30.12 3 ASP B C 1
ATOM 882 O O . ASP B 1 3 ? 4.332 2.219 27.719 1 30.12 3 ASP B O 1
ATOM 886 N N . GLY B 1 4 ? 2.48 2.426 26.984 1 33.41 4 GLY B N 1
ATOM 887 C CA . GLY B 1 4 ? 2.586 1.14 26.312 1 33.41 4 GLY B CA 1
ATOM 888 C C . GLY B 1 4 ? 3.766 1.058 25.359 1 33.41 4 GLY B C 1
ATOM 889 O O . GLY B 1 4 ? 3.949 1.935 24.516 1 33.41 4 GLY B O 1
ATOM 890 N N . ASP B 1 5 ? 4.863 0.534 25.781 1 34.91 5 ASP B N 1
ATOM 891 C CA . ASP B 1 5 ? 6.172 0.231 25.203 1 34.91 5 ASP B CA 1
ATOM 892 C C . ASP B 1 5 ? 6.035 -0.305 23.781 1 34.91 5 ASP B C 1
ATOM 894 O O . ASP B 1 5 ? 5.5 -1.395 23.578 1 34.91 5 ASP B O 1
ATOM 898 N N . ALA B 1 6 ? 5.777 0.565 22.891 1 39.62 6 ALA B N 1
ATOM 899 C CA . ALA B 1 6 ? 5.906 0.127 21.516 1 39.62 6 ALA B CA 1
ATOM 900 C C . ALA B 1 6 ? 7.07 -0.847 21.344 1 39.62 6 ALA B C 1
ATOM 902 O O . ALA B 1 6 ? 8.141 -0.644 21.922 1 39.62 6 ALA B O 1
ATOM 903 N N . PRO B 1 7 ? 6.844 -2.113 21.109 1 42.12 7 PRO B N 1
ATOM 904 C CA . PRO B 1 7 ? 8.023 -2.969 20.969 1 42.12 7 PRO B CA 1
ATOM 905 C C . PRO B 1 7 ? 9.156 -2.293 20.203 1 42.12 7 PRO B C 1
ATOM 907 O O . PRO B 1 7 ? 8.906 -1.405 19.391 1 42.12 7 PRO B O 1
ATOM 910 N N . PRO B 1 8 ? 10.406 -2.379 20.688 1 40.69 8 PRO B N 1
ATOM 911 C CA . PRO B 1 8 ? 11.57 -1.76 20.047 1 40.69 8 PRO B CA 1
ATOM 912 C C . PRO B 1 8 ? 11.562 -1.936 18.531 1 40.69 8 PRO B C 1
ATOM 914 O O . PRO B 1 8 ? 11.031 -2.924 18.016 1 40.69 8 PRO B O 1
ATOM 917 N N . ILE B 1 9 ? 11.68 -0.804 17.609 1 46.31 9 ILE B N 1
ATOM 918 C CA . ILE B 1 9 ? 11.93 -0.797 16.188 1 46.31 9 ILE B CA 1
ATOM 919 C C . ILE B 1 9 ? 12.633 -2.092 15.773 1 46.31 9 ILE B C 1
ATOM 921 O O . ILE B 1 9 ? 12.453 -2.578 14.656 1 46.31 9 ILE B O 1
ATOM 925 N N . SER B 1 10 ? 13.32 -2.602 16.688 1 46.44 10 SER B N 1
ATOM 926 C CA . SER B 1 10 ? 14.148 -3.787 16.516 1 46.44 10 SER B CA 1
ATOM 927 C C . SER B 1 10 ? 13.297 -5.02 16.234 1 46.44 10 SER B C 1
ATOM 929 O O . SER B 1 10 ? 13.766 -5.988 15.633 1 46.44 10 SER B O 1
ATOM 931 N N . MET B 1 11 ? 11.984 -4.996 16.672 1 52.56 11 MET B N 1
ATOM 932 C CA . MET B 1 11 ? 11.234 -6.246 16.594 1 52.56 11 MET B CA 1
ATOM 933 C C . MET B 1 11 ? 10.406 -6.297 15.312 1 52.56 11 MET B C 1
ATOM 935 O O . MET B 1 11 ? 9.711 -7.281 15.062 1 52.56 11 MET B 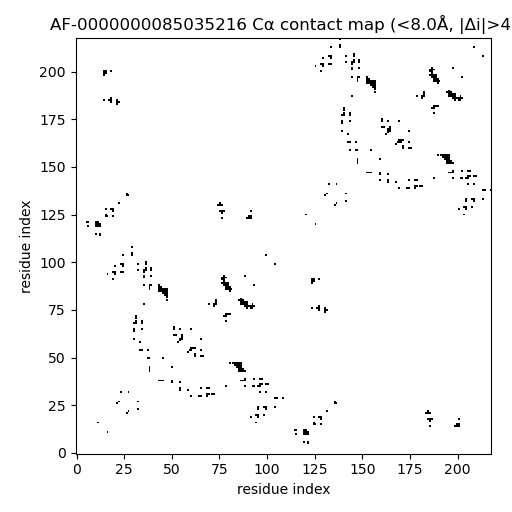O 1
ATOM 939 N N . ILE B 1 12 ? 10.5 -5.211 14.562 1 58.75 12 ILE B N 1
ATOM 940 C CA . ILE B 1 12 ? 9.734 -5.215 13.328 1 58.75 12 ILE B CA 1
ATOM 941 C C . ILE B 1 12 ? 10.461 -6.035 12.266 1 58.75 12 ILE B C 1
ATOM 943 O O . ILE B 1 12 ? 11.656 -5.84 12.039 1 58.75 12 ILE B O 1
ATOM 947 N N . ASP B 1 13 ? 9.812 -7.031 11.766 1 74.31 13 ASP B N 1
ATOM 948 C CA . ASP B 1 13 ? 10.359 -7.793 10.648 1 74.31 13 ASP B CA 1
ATOM 949 C C . ASP B 1 13 ? 10.773 -6.867 9.508 1 74.31 13 ASP B C 1
ATOM 951 O O . ASP B 1 13 ? 9.945 -6.113 8.984 1 74.31 13 ASP B O 1
ATOM 955 N N . PRO B 1 14 ? 12.031 -6.703 9.32 1 82.06 14 PRO B N 1
ATOM 956 C CA . PRO B 1 14 ? 12.562 -5.801 8.289 1 82.06 14 PRO B CA 1
ATOM 957 C C . PRO B 1 14 ? 11.844 -5.949 6.949 1 82.06 14 PRO B C 1
ATOM 959 O O . PRO B 1 14 ? 11.711 -4.973 6.207 1 82.06 14 PRO B O 1
ATOM 962 N N . SER B 1 15 ? 11.43 -7.137 6.688 1 82.75 15 SER B N 1
ATOM 963 C CA . SER B 1 15 ? 10.766 -7.359 5.406 1 82.75 15 SER B CA 1
ATOM 964 C C . SER B 1 15 ? 9.406 -6.664 5.355 1 82.75 15 SER B C 1
ATOM 966 O O . SER B 1 15 ? 9.016 -6.125 4.316 1 82.75 15 SER B O 1
ATOM 968 N N . LEU B 1 16 ? 8.781 -6.582 6.449 1 90.25 16 LEU B N 1
ATOM 969 C CA . LEU B 1 16 ? 7.496 -5.902 6.504 1 90.25 16 LEU B CA 1
ATOM 970 C C . LEU B 1 16 ? 7.676 -4.391 6.395 1 90.25 16 LEU B C 1
ATOM 972 O O . LEU B 1 16 ? 6.902 -3.719 5.707 1 90.25 16 LEU B O 1
ATOM 976 N N . ARG B 1 17 ? 8.711 -3.992 7.074 1 91.62 17 ARG B N 1
ATOM 977 C CA . ARG B 1 17 ? 9.031 -2.568 7.016 1 91.62 17 ARG B CA 1
ATOM 978 C C . ARG B 1 17 ? 9.32 -2.131 5.586 1 91.62 17 ARG B C 1
ATOM 980 O O . ARG B 1 17 ? 8.82 -1.103 5.129 1 91.62 17 ARG B O 1
ATOM 987 N N . GLU B 1 18 ? 10.039 -2.912 4.938 1 94.56 18 GLU B N 1
ATOM 988 C CA . GLU B 1 18 ? 10.422 -2.576 3.568 1 94.56 18 GLU B CA 1
ATOM 989 C C . GLU B 1 18 ? 9.203 -2.549 2.65 1 94.56 18 GLU B C 1
ATOM 991 O O . GLU B 1 18 ? 9.039 -1.623 1.854 1 94.56 18 GLU B O 1
ATOM 996 N N . ALA B 1 19 ? 8.359 -3.537 2.768 1 96.38 19 ALA B N 1
ATOM 997 C CA . ALA B 1 19 ? 7.164 -3.59 1.935 1 96.38 19 ALA B CA 1
ATOM 998 C C . ALA B 1 19 ? 6.262 -2.385 2.189 1 96.38 19 ALA B C 1
ATOM 1000 O O . ALA B 1 19 ? 5.734 -1.788 1.25 1 96.38 19 ALA B O 1
ATOM 1001 N N . LEU B 1 20 ? 6.199 -2.029 3.459 1 96.38 20 LEU B N 1
ATOM 1002 C CA . LEU B 1 20 ? 5.352 -0.896 3.812 1 96.38 20 LEU B CA 1
ATOM 1003 C C . LEU B 1 20 ? 5.887 0.396 3.203 1 96.38 20 LEU B C 1
ATOM 1005 O O . LEU B 1 20 ? 5.125 1.188 2.646 1 96.38 20 LEU B O 1
ATOM 1009 N N . ILE B 1 21 ? 7.121 0.558 3.295 1 96.19 21 ILE B N 1
ATOM 1010 C CA . ILE B 1 21 ? 7.754 1.754 2.75 1 96.19 21 ILE B CA 1
ATOM 1011 C C . ILE B 1 21 ? 7.566 1.79 1.234 1 96.19 21 ILE B C 1
ATOM 1013 O O . ILE B 1 21 ? 7.234 2.834 0.669 1 96.19 21 ILE B O 1
ATOM 1017 N N . LEU B 1 22 ? 7.691 0.686 0.62 1 96.88 22 LEU B N 1
ATOM 1018 C CA . LEU B 1 22 ? 7.551 0.622 -0.831 1 96.88 22 LEU B CA 1
ATOM 1019 C C . LEU B 1 22 ? 6.109 0.885 -1.248 1 96.88 22 LEU B C 1
ATOM 1021 O O . LEU B 1 22 ? 5.859 1.534 -2.268 1 96.88 22 LEU B O 1
ATOM 1025 N N . PHE B 1 23 ? 5.152 0.419 -0.488 1 97.62 23 PHE B N 1
ATOM 1026 C CA . PHE B 1 23 ? 3.764 0.792 -0.734 1 97.62 23 PHE B CA 1
ATOM 1027 C C . PHE B 1 23 ? 3.592 2.305 -0.687 1 97.62 23 PHE B C 1
ATOM 1029 O O . PHE B 1 23 ? 2.934 2.889 -1.551 1 97.62 23 PHE B O 1
ATOM 1036 N N . GLY B 1 24 ? 4.188 2.863 0.366 1 97.44 24 GLY B N 1
ATOM 1037 C CA . GLY B 1 24 ? 4.105 4.309 0.485 1 97.44 24 GLY B CA 1
ATOM 1038 C C . GLY B 1 24 ? 4.688 5.043 -0.71 1 97.44 24 GLY B C 1
ATOM 1039 O O . GLY B 1 24 ? 4.074 5.98 -1.227 1 97.44 24 GLY B O 1
ATOM 1040 N N . LEU B 1 25 ? 5.781 4.574 -1.201 1 96.25 25 LEU B N 1
ATOM 1041 C CA . LEU B 1 25 ? 6.512 5.238 -2.271 1 96.25 25 LEU B CA 1
ATOM 1042 C C . LEU B 1 25 ? 5.801 5.062 -3.609 1 96.25 25 LEU B C 1
ATOM 1044 O O . LEU B 1 25 ? 5.754 5.988 -4.418 1 96.25 25 LEU B O 1
ATOM 1048 N N . PHE B 1 26 ? 5.109 3.891 -3.768 1 95.88 26 PHE B N 1
ATOM 1049 C CA . PHE B 1 26 ? 4.699 3.586 -5.133 1 95.88 26 PHE B CA 1
ATOM 1050 C C . PHE B 1 26 ? 3.182 3.584 -5.254 1 95.88 26 PHE B C 1
ATOM 1052 O O . PHE B 1 26 ? 2.643 3.686 -6.359 1 95.88 26 PHE B O 1
ATOM 1059 N N . LYS B 1 27 ? 2.486 3.461 -4.141 1 97 27 LYS B N 1
ATOM 1060 C CA . LYS B 1 27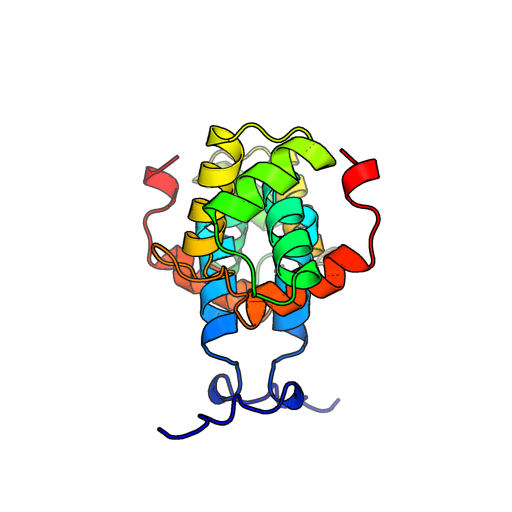 ? 1.048 3.248 -4.273 1 97 27 LYS B CA 1
ATOM 1061 C C . LYS B 1 27 ? 0.263 4.438 -3.729 1 97 27 LYS B C 1
ATOM 1063 O O . LYS B 1 27 ? -0.923 4.594 -4.027 1 97 27 LYS B O 1
ATOM 1068 N N . LEU B 1 28 ? 0.923 5.266 -2.969 1 97.38 28 LEU B N 1
ATOM 1069 C CA . LEU B 1 28 ? 0.236 6.469 -2.502 1 97.38 28 LEU B CA 1
ATOM 1070 C C . LEU B 1 28 ? 0.274 7.562 -3.562 1 97.38 28 LEU B C 1
ATOM 1072 O O . LEU B 1 28 ? 1.284 7.734 -4.25 1 97.38 28 LEU B O 1
ATOM 1076 N N . SER B 1 29 ? -0.81 8.273 -3.643 1 95.19 29 SER B N 1
ATOM 1077 C CA . SER B 1 29 ? -0.883 9.406 -4.562 1 95.19 29 SER B CA 1
ATOM 1078 C C . SER B 1 29 ? -0.018 10.57 -4.078 1 95.19 29 SER B C 1
ATOM 1080 O O . SER B 1 29 ? 0.356 10.625 -2.904 1 95.19 29 SER B O 1
ATOM 1082 N N . PRO B 1 30 ? 0.256 11.531 -4.945 1 93.69 30 PRO B N 1
ATOM 1083 C CA . PRO B 1 30 ? 1.009 12.711 -4.531 1 93.69 30 PRO B CA 1
ATOM 1084 C C . PRO B 1 30 ? 0.33 13.477 -3.396 1 93.69 30 PRO B C 1
ATOM 1086 O O . PRO B 1 30 ? 1.009 14.016 -2.52 1 93.69 30 PRO B O 1
ATOM 1089 N N . ARG B 1 31 ? -0.985 13.453 -3.445 1 95.56 31 ARG B N 1
ATOM 1090 C CA . ARG B 1 31 ? -1.714 14.164 -2.398 1 95.56 31 ARG B CA 1
ATOM 1091 C C . ARG B 1 31 ? -1.568 13.461 -1.055 1 95.56 31 ARG B C 1
ATOM 1093 O O . ARG B 1 31 ? -1.373 14.109 -0.024 1 95.56 31 ARG B O 1
ATOM 1100 N N . GLN B 1 32 ? -1.626 12.18 -1.118 1 97.44 32 GLN B N 1
ATOM 1101 C CA . GLN B 1 32 ? -1.445 11.391 0.098 1 97.44 32 GLN B CA 1
ATOM 1102 C C . GLN B 1 32 ? -0.034 11.555 0.654 1 97.44 32 GLN B C 1
ATOM 1104 O O . GLN B 1 32 ? 0.149 11.719 1.862 1 97.44 32 GLN B O 1
ATOM 1109 N N . LYS B 1 33 ? 0.927 11.562 -0.184 1 96.88 33 LYS B N 1
ATOM 1110 C CA . LYS B 1 33 ? 2.318 11.75 0.215 1 96.88 33 LYS B CA 1
ATOM 1111 C C . LYS B 1 33 ? 2.537 13.133 0.822 1 96.88 33 LYS B C 1
ATOM 1113 O O . LYS B 1 33 ? 3.25 13.273 1.816 1 96.88 33 LYS B O 1
ATOM 1118 N N . ALA B 1 34 ? 1.895 14.078 0.251 1 94.94 34 ALA B N 1
ATOM 1119 C CA . ALA B 1 34 ? 2.002 15.438 0.769 1 94.94 34 ALA B CA 1
ATOM 1120 C C . ALA B 1 34 ? 1.453 15.531 2.189 1 94.94 34 ALA B C 1
ATOM 1122 O O . ALA B 1 34 ? 2.088 16.125 3.07 1 94.94 34 ALA B O 1
ATOM 1123 N N . VAL B 1 35 ? 0.338 14.883 2.355 1 96.31 35 VAL B N 1
ATOM 1124 C CA . VAL B 1 35 ? -0.293 14.93 3.672 1 96.31 35 VAL B CA 1
ATOM 1125 C C . VAL B 1 35 ? 0.61 14.25 4.699 1 96.31 35 VAL B C 1
ATOM 1127 O O . VAL B 1 35 ? 0.817 14.781 5.797 1 96.31 35 VAL B O 1
ATOM 1130 N N . LEU B 1 36 ? 1.197 13.156 4.367 1 97.25 36 LEU B N 1
ATOM 1131 C CA . LEU B 1 36 ? 2.082 12.445 5.281 1 97.25 36 LEU B CA 1
ATOM 1132 C C . LEU B 1 36 ? 3.322 13.273 5.598 1 97.25 36 LEU B C 1
ATOM 1134 O O . LEU B 1 36 ? 3.715 13.398 6.758 1 97.25 36 LEU B O 1
ATOM 1138 N N . THR B 1 37 ? 3.859 13.844 4.605 1 95.81 37 THR B N 1
ATOM 1139 C CA . THR B 1 37 ? 5.094 14.609 4.773 1 95.81 37 THR B CA 1
ATOM 1140 C C . THR B 1 37 ? 4.84 15.867 5.594 1 95.81 37 THR B C 1
ATOM 1142 O O . THR B 1 37 ? 5.652 16.234 6.449 1 95.81 37 THR B O 1
ATOM 1145 N N . LEU B 1 38 ? 3.74 16.5 5.348 1 95.56 38 LEU B N 1
ATOM 1146 C CA . LEU B 1 38 ? 3.381 17.688 6.125 1 95.56 38 LEU B CA 1
ATOM 1147 C C . LEU B 1 38 ? 3.141 17.312 7.586 1 95.56 38 LEU B C 1
ATOM 1149 O O . LEU B 1 38 ? 3.547 18.047 8.492 1 95.56 38 LEU B O 1
ATOM 1153 N N . THR B 1 39 ? 2.436 16.188 7.777 1 97.25 39 THR B N 1
ATOM 1154 C CA . THR B 1 39 ? 2.166 15.75 9.141 1 97.25 39 THR B CA 1
ATOM 1155 C C . THR B 1 39 ? 3.467 15.516 9.906 1 97.25 39 THR B C 1
ATOM 1157 O O . THR B 1 39 ? 3.586 15.906 11.07 1 97.25 39 THR B O 1
ATOM 1160 N N . LEU B 1 40 ? 4.414 14.945 9.227 1 96.38 40 LEU B N 1
ATOM 1161 C CA . LEU B 1 40 ? 5.73 14.734 9.82 1 96.38 40 LEU B CA 1
ATOM 1162 C C . LEU B 1 40 ? 6.422 16.062 10.094 1 96.38 40 LEU B C 1
ATOM 1164 O O . LEU B 1 40 ? 6.965 16.281 11.18 1 96.38 40 LEU B O 1
ATOM 1168 N N . ARG B 1 41 ? 6.383 16.906 9.172 1 95.5 41 ARG B N 1
ATOM 1169 C CA . ARG B 1 41 ? 7.07 18.188 9.234 1 95.5 41 ARG B CA 1
ATOM 1170 C C . ARG B 1 41 ? 6.566 19.031 10.406 1 95.5 41 ARG B C 1
ATOM 1172 O O . ARG B 1 41 ? 7.352 19.688 11.094 1 95.5 41 ARG B O 1
ATOM 1179 N N . TYR B 1 42 ? 5.254 18.953 10.625 1 95.31 42 TYR B N 1
ATOM 1180 C CA . TYR B 1 42 ? 4.66 19.797 11.656 1 95.31 42 TYR B CA 1
ATOM 1181 C C . TYR B 1 42 ? 4.516 19.031 12.969 1 95.31 42 TYR B C 1
ATOM 1183 O O . TYR B 1 42 ? 3.734 19.422 13.844 1 95.31 42 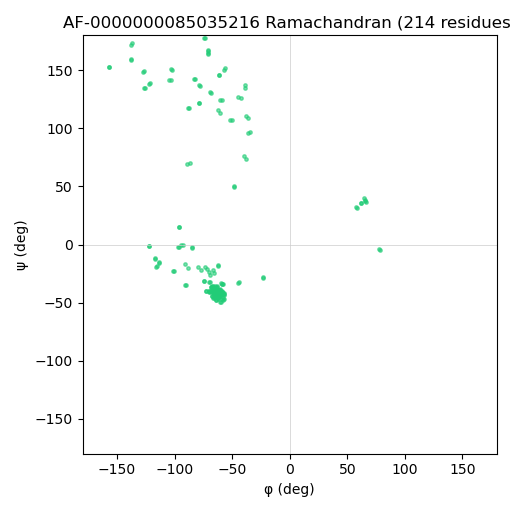TYR B O 1
ATOM 1191 N N . GLU B 1 43 ? 5.219 17.891 13.062 1 91.94 43 GLU B N 1
ATOM 1192 C CA . GLU B 1 43 ? 5.445 17.125 14.289 1 91.94 43 GLU B CA 1
ATOM 1193 C C . GLU B 1 43 ? 4.129 16.719 14.938 1 91.94 43 GLU B C 1
ATOM 1195 O O . GLU B 1 43 ? 4.004 16.734 16.156 1 91.94 43 GLU B O 1
ATOM 1200 N N . ASN B 1 44 ? 3.166 16.5 14.164 1 88.5 44 ASN B N 1
ATOM 1201 C CA . ASN B 1 44 ? 1.878 16.031 14.664 1 88.5 44 ASN B CA 1
ATOM 1202 C C . ASN B 1 44 ? 1.209 17.078 15.555 1 88.5 44 ASN B C 1
ATOM 1204 O O . ASN B 1 44 ? 0.605 16.75 16.578 1 88.5 44 ASN B O 1
ATOM 1208 N N . LYS B 1 45 ? 1.345 18.344 15.195 1 93.81 45 LYS B N 1
ATOM 1209 C CA . LYS B 1 45 ? 0.875 19.391 16.109 1 93.81 45 LYS B CA 1
ATOM 1210 C C . LYS B 1 45 ? -0.245 20.203 15.469 1 93.81 45 LYS B C 1
ATOM 1212 O O . LYS B 1 45 ? -0.904 21 16.141 1 93.81 45 LYS B O 1
ATOM 1217 N N . ILE B 1 46 ? -0.419 20.031 14.203 1 94.06 46 ILE B N 1
ATOM 1218 C CA . ILE B 1 46 ? -1.365 20.875 13.484 1 94.06 46 ILE B CA 1
ATOM 1219 C C . ILE B 1 46 ? -2.65 20.094 13.211 1 94.06 46 ILE B C 1
ATOM 1221 O O . ILE B 1 46 ? -2.611 18.891 12.93 1 94.06 46 ILE B O 1
ATOM 1225 N N . SER B 1 47 ? -3.77 20.797 13.336 1 95.25 47 SER B N 1
ATOM 1226 C CA . SER B 1 47 ? -5.078 20.203 13.078 1 95.25 47 SER B CA 1
ATOM 1227 C C . SER B 1 47 ? -5.273 19.938 11.586 1 95.25 47 SER B C 1
ATOM 1229 O O . SER B 1 47 ? -4.551 20.484 10.75 1 95.25 47 SER B O 1
ATOM 1231 N N . ALA B 1 48 ? -6.281 19.172 11.266 1 95.81 48 ALA B N 1
ATOM 1232 C CA . ALA B 1 48 ? -6.594 18.844 9.883 1 95.81 48 ALA B CA 1
ATOM 1233 C C . ALA B 1 48 ? -6.957 20.094 9.086 1 95.81 48 ALA B C 1
ATOM 1235 O O . ALA B 1 48 ? -6.516 20.266 7.949 1 95.81 48 ALA B O 1
ATOM 1236 N N . SER B 1 49 ? -7.789 20.969 9.688 1 94.81 49 SER B N 1
ATOM 1237 C CA . SER B 1 49 ? -8.219 22.172 8.992 1 94.81 49 SER B CA 1
ATOM 1238 C C . SER B 1 49 ? -7.039 23.094 8.688 1 94.81 49 SER B C 1
ATOM 1240 O O . SER B 1 49 ? -6.957 23.672 7.605 1 94.81 49 SER B O 1
ATOM 1242 N N . SER B 1 50 ? -6.152 23.234 9.625 1 94.94 50 SER B N 1
ATOM 1243 C CA . SER B 1 50 ? -4.961 24.047 9.414 1 94.94 50 SER B CA 1
ATOM 1244 C C . SER B 1 50 ? -4.059 23.438 8.344 1 94.94 50 SER B C 1
ATOM 1246 O O . SER B 1 50 ? -3.51 24.156 7.5 1 94.94 50 SER B O 1
ATOM 1248 N N . MET B 1 51 ? -3.877 22.141 8.336 1 95.94 51 MET B N 1
ATOM 1249 C CA . MET B 1 51 ? -3.035 21.469 7.355 1 95.94 51 MET B CA 1
ATOM 1250 C C . MET B 1 51 ? -3.613 21.609 5.949 1 95.94 51 MET B C 1
ATOM 1252 O O . MET B 1 51 ? -2.867 21.703 4.977 1 95.94 51 MET B O 1
ATOM 1256 N N . ALA B 1 52 ? -4.938 21.578 5.895 1 96.19 52 ALA B N 1
ATOM 1257 C CA . ALA B 1 52 ? -5.582 21.75 4.594 1 96.19 52 ALA B CA 1
ATOM 1258 C C . ALA B 1 52 ? -5.188 23.078 3.951 1 96.19 52 ALA B C 1
ATOM 1260 O O . ALA B 1 52 ? -4.902 23.141 2.754 1 96.19 52 ALA B O 1
ATOM 1261 N N . LYS B 1 53 ? -5.16 24.078 4.734 1 96.38 53 LYS B N 1
ATOM 1262 C CA . LYS B 1 53 ? -4.773 25.391 4.246 1 96.38 53 LYS B CA 1
ATOM 1263 C C . LYS B 1 53 ? -3.32 25.406 3.775 1 96.38 53 LYS B C 1
ATOM 1265 O O . LYS B 1 53 ? -3.008 25.938 2.713 1 96.38 53 LYS B O 1
ATOM 1270 N N . ILE B 1 54 ? -2.482 24.812 4.52 1 95.94 54 ILE B N 1
ATOM 1271 C CA . ILE B 1 54 ? -1.062 24.734 4.195 1 95.94 54 ILE B CA 1
ATOM 1272 C C . ILE B 1 54 ? -0.868 23.938 2.906 1 95.94 54 ILE B C 1
ATOM 1274 O O . ILE B 1 54 ? -0.101 24.344 2.029 1 95.94 54 ILE B O 1
ATOM 1278 N N . ALA B 1 55 ? -1.499 22.781 2.789 1 95.25 55 ALA B N 1
ATOM 1279 C CA . ALA B 1 55 ? -1.407 21.938 1.604 1 95.25 55 ALA B CA 1
ATOM 1280 C C . ALA B 1 55 ? -1.844 22.688 0.353 1 95.25 55 ALA B C 1
ATOM 1282 O O . ALA B 1 55 ? -1.255 22.516 -0.718 1 95.25 55 ALA B O 1
ATOM 1283 N N . ASN B 1 56 ? -2.928 23.422 0.518 1 95.75 56 ASN B N 1
ATOM 1284 C CA . ASN B 1 56 ? -3.395 24.234 -0.597 1 95.75 56 ASN B CA 1
ATOM 1285 C C . ASN B 1 56 ? -2.363 25.297 -0.995 1 95.75 56 ASN B C 1
ATOM 1287 O O . ASN B 1 56 ? -2.037 25.438 -2.176 1 95.75 56 ASN B O 1
ATOM 1291 N N . GLU B 1 57 ? -1.822 25.938 -0.09 1 95.25 57 GLU B N 1
ATOM 1292 C CA . GLU B 1 57 ? -0.882 27.031 -0.323 1 95.25 57 GLU B CA 1
ATOM 1293 C C . GLU B 1 57 ? 0.443 26.516 -0.872 1 95.25 57 GLU B C 1
ATOM 1295 O O . GLU B 1 57 ? 1.006 27.094 -1.803 1 95.25 57 GLU B O 1
ATOM 1300 N N . GLU B 1 58 ? 0.903 25.391 -0.342 1 91.25 58 GLU B N 1
ATOM 1301 C CA . GLU B 1 58 ? 2.242 24.906 -0.672 1 91.25 58 GLU B CA 1
ATOM 1302 C C . GLU B 1 58 ? 2.213 23.969 -1.88 1 91.25 58 GLU B C 1
ATOM 1304 O O . GLU B 1 58 ? 3.16 23.938 -2.668 1 91.25 58 GLU B O 1
ATOM 1309 N N . PHE B 1 59 ? 1.131 23.188 -2.004 1 90.31 59 PHE B N 1
ATOM 1310 C CA . PHE B 1 59 ? 1.144 22.141 -3.018 1 90.31 59 PHE B CA 1
ATOM 1311 C C . PHE B 1 59 ? -0.019 22.312 -3.988 1 90.31 59 PHE B C 1
ATOM 1313 O O . PHE B 1 59 ? -0.207 21.5 -4.891 1 90.31 59 PHE B O 1
ATOM 1320 N N . ASN B 1 60 ? -0.833 23.328 -3.75 1 92.88 60 ASN B N 1
ATOM 1321 C CA . ASN B 1 60 ? -1.986 23.578 -4.605 1 92.88 60 ASN B CA 1
ATOM 1322 C C . ASN B 1 60 ? -2.975 22.422 -4.586 1 92.88 60 ASN B C 1
ATOM 1324 O O . ASN B 1 60 ? -3.547 22.078 -5.621 1 92.88 60 ASN B O 1
ATOM 1328 N N . ILE B 1 61 ? -3.09 21.828 -3.441 1 95.19 61 ILE B N 1
ATOM 1329 C CA . ILE B 1 61 ? -4.062 20.75 -3.26 1 95.19 61 ILE B CA 1
ATOM 1330 C C . ILE B 1 61 ? -5.406 21.344 -2.842 1 95.19 61 ILE B C 1
ATOM 1332 O O . ILE B 1 61 ? -5.516 21.984 -1.789 1 95.19 61 ILE B O 1
ATOM 1336 N N . PRO B 1 62 ? -6.418 21.156 -3.668 1 96.81 62 PRO B N 1
ATOM 1337 C CA . PRO B 1 62 ? -7.742 21.641 -3.264 1 96.81 62 PRO B CA 1
ATOM 1338 C C . PRO B 1 62 ? -8.195 21.062 -1.928 1 96.81 62 PRO B C 1
ATOM 1340 O O . PRO B 1 62 ? -7.887 19.906 -1.614 1 96.81 62 PRO B O 1
ATOM 1343 N N . LEU B 1 63 ? -9.039 21.828 -1.21 1 96 63 LEU B N 1
ATOM 1344 C CA . LEU B 1 63 ? -9.484 21.438 0.119 1 96 63 LEU B CA 1
ATOM 1345 C C . LEU B 1 63 ? -10.188 20.078 0.071 1 96 63 LEU B C 1
ATOM 1347 O O . LEU B 1 63 ? -9.922 19.203 0.901 1 96 63 LEU B O 1
ATOM 1351 N N . SER B 1 64 ? -11.008 19.844 -0.918 1 96.44 64 SER B N 1
ATOM 1352 C CA . SER B 1 64 ? -11.742 18.594 -1.019 1 96.44 64 SER B CA 1
ATOM 1353 C C . SER B 1 64 ? -10.805 17.406 -1.241 1 96.44 64 SER B C 1
ATOM 1355 O O . SER B 1 64 ? -11 16.328 -0.678 1 96.44 64 SER B O 1
ATOM 1357 N N . SER B 1 65 ? -9.781 17.625 -2.08 1 97 65 SER B N 1
ATOM 1358 C CA . SER B 1 65 ? -8.805 16.594 -2.365 1 97 65 SER B CA 1
ATOM 1359 C C . SER B 1 65 ? -7.953 16.281 -1.136 1 97 65 SER B C 1
ATOM 1361 O O . SER B 1 65 ? -7.555 15.125 -0.925 1 97 65 SER B O 1
ATOM 1363 N N . PHE B 1 66 ? -7.672 17.328 -0.373 1 97.12 66 PHE B N 1
ATOM 1364 C CA . PHE B 1 66 ? -6.973 17.141 0.891 1 97.12 66 PHE B CA 1
ATOM 1365 C C . PHE B 1 66 ? -7.773 16.234 1.816 1 97.12 66 PHE B C 1
ATOM 1367 O O . PHE B 1 66 ? -7.23 15.273 2.375 1 97.12 66 PHE B O 1
ATOM 1374 N N . TRP B 1 67 ? -9.023 16.531 1.974 1 96.81 67 TRP B N 1
ATOM 1375 C CA . TRP B 1 67 ? -9.867 15.75 2.873 1 96.81 67 TRP B CA 1
ATOM 1376 C C . TRP B 1 67 ? -10 14.312 2.387 1 96.81 67 TRP B C 1
ATOM 1378 O O . TRP B 1 67 ? -10.055 13.375 3.193 1 96.81 67 TRP B O 1
ATOM 1388 N N . PHE B 1 68 ? -10.055 14.125 1.118 1 97.44 68 PHE B N 1
ATOM 1389 C CA . PHE B 1 68 ? -10.102 12.781 0.547 1 97.44 68 PHE B CA 1
ATOM 1390 C C . PHE B 1 68 ? -8.828 12.008 0.87 1 97.44 68 PHE B C 1
ATOM 1392 O O . PHE B 1 68 ? -8.883 10.867 1.323 1 97.44 68 PHE B O 1
ATOM 1399 N N . ALA B 1 69 ? -7.703 12.68 0.697 1 97.5 69 ALA B N 1
ATOM 1400 C CA . ALA B 1 69 ? -6.418 12.055 0.984 1 97.5 69 ALA B CA 1
ATOM 1401 C C . ALA B 1 69 ? -6.289 11.719 2.467 1 97.5 69 ALA B C 1
ATOM 1403 O O . ALA B 1 69 ? -5.789 10.656 2.83 1 97.5 69 ALA B O 1
ATOM 1404 N N . LEU B 1 70 ? -6.754 12.633 3.264 1 97.38 70 LEU B N 1
ATOM 1405 C CA . LEU B 1 70 ? -6.699 12.461 4.711 1 97.38 70 LEU B CA 1
ATOM 1406 C C . LEU B 1 70 ? -7.531 11.25 5.141 1 97.38 70 LEU B C 1
ATOM 1408 O O . LEU B 1 70 ? -7.082 10.445 5.957 1 97.38 70 LEU B O 1
ATOM 1412 N N . ARG B 1 71 ? -8.695 11.148 4.617 1 96.94 71 ARG B N 1
ATOM 1413 C CA . ARG B 1 71 ? -9.586 10.039 4.957 1 96.94 71 ARG B CA 1
ATOM 1414 C C . ARG B 1 71 ? -9.008 8.711 4.48 1 96.94 71 ARG B C 1
ATOM 1416 O O . ARG B 1 71 ? -9.086 7.707 5.191 1 96.94 71 ARG B O 1
ATOM 1423 N N . ASP B 1 72 ? -8.469 8.734 3.309 1 98 72 ASP B N 1
ATOM 1424 C CA . ASP B 1 72 ? -7.879 7.512 2.768 1 98 72 ASP B CA 1
ATOM 1425 C C . ASP B 1 72 ? -6.688 7.059 3.607 1 98 72 ASP B C 1
ATOM 1427 O O . ASP B 1 72 ? -6.512 5.863 3.852 1 98 72 ASP B O 1
ATOM 1431 N N . LEU B 1 73 ? -5.902 7.984 4.059 1 98.38 73 LEU B N 1
ATOM 1432 C CA . LEU B 1 73 ? -4.746 7.664 4.887 1 98.38 73 LEU B CA 1
ATOM 1433 C C . LEU B 1 73 ? -5.18 7.121 6.246 1 98.38 73 LEU B C 1
ATOM 1435 O O . LEU B 1 73 ? -4.512 6.258 6.816 1 98.38 73 LEU B O 1
ATOM 1439 N N . ARG B 1 74 ? -6.262 7.695 6.703 1 97.62 74 ARG B N 1
ATOM 1440 C CA . ARG B 1 74 ? -6.812 7.16 7.945 1 97.62 74 ARG B CA 1
ATOM 1441 C C . ARG B 1 74 ? -7.312 5.734 7.754 1 97.62 74 ARG B C 1
ATOM 1443 O O . ARG B 1 74 ? -7.109 4.875 8.617 1 97.62 74 ARG B O 1
ATOM 1450 N N . ARG B 1 75 ? -7.949 5.477 6.652 1 97.38 75 ARG B N 1
ATOM 1451 C CA . ARG B 1 75 ? -8.43 4.137 6.324 1 97.38 75 ARG B CA 1
ATOM 1452 C C . ARG B 1 75 ? -7.277 3.143 6.25 1 97.38 75 ARG B C 1
ATOM 1454 O O . ARG B 1 75 ? -7.422 1.987 6.652 1 97.38 75 ARG B O 1
ATOM 1461 N N . LEU B 1 76 ? -6.152 3.609 5.82 1 98.06 76 LEU B N 1
ATOM 1462 C CA . LEU B 1 76 ? -4.969 2.771 5.676 1 98.06 76 LEU B CA 1
ATOM 1463 C C . LEU B 1 76 ? -4.211 2.674 6.996 1 98.06 76 LEU B C 1
ATOM 1465 O O . LEU B 1 76 ? -3.16 2.029 7.07 1 98.06 76 LEU B O 1
ATOM 1469 N N . LYS B 1 77 ? -4.699 3.381 7.98 1 97.62 77 LYS B N 1
ATOM 1470 C CA . LYS B 1 77 ? -4.121 3.395 9.32 1 97.62 77 LYS B CA 1
ATOM 1471 C C . LYS B 1 77 ? -2.727 4.012 9.312 1 97.62 77 LYS B C 1
ATOM 1473 O O . LYS B 1 77 ? -1.831 3.547 10.023 1 97.62 77 LYS B O 1
ATOM 1478 N N . LEU B 1 78 ? -2.619 5.004 8.531 1 97.94 78 LEU B N 1
ATOM 1479 C CA . LEU B 1 78 ? -1.336 5.695 8.477 1 97.94 78 LEU B CA 1
ATOM 1480 C C . LEU B 1 78 ? -1.365 6.969 9.312 1 97.94 78 LEU B C 1
ATOM 1482 O O . LEU B 1 78 ? -0.316 7.488 9.703 1 97.94 78 LEU B O 1
ATOM 1486 N N . ILE B 1 79 ? -2.602 7.465 9.516 1 97.88 79 ILE B N 1
ATOM 1487 C CA . ILE B 1 79 ? -2.768 8.641 10.359 1 97.88 79 ILE B CA 1
ATOM 1488 C C . ILE B 1 79 ? -3.98 8.461 11.273 1 97.88 79 ILE B C 1
ATOM 1490 O O . ILE B 1 79 ? -4.793 7.555 11.062 1 97.88 79 ILE B O 1
ATOM 1494 N N . GLU B 1 80 ? -3.941 9.203 12.266 1 96.31 80 GLU B N 1
ATOM 1495 C CA . GLU B 1 80 ? -5.094 9.375 13.148 1 96.31 80 GLU B CA 1
ATOM 1496 C C . GLU B 1 80 ? -5.434 10.852 13.32 1 96.31 80 GLU B C 1
ATOM 1498 O O . GLU B 1 80 ? -4.539 11.703 13.391 1 96.31 80 GLU B O 1
ATOM 1503 N N . PHE B 1 81 ? -6.75 11.055 13.211 1 92.62 81 PHE B N 1
ATOM 1504 C CA . PHE B 1 81 ? -7.168 12.43 13.492 1 92.62 81 PHE B CA 1
ATOM 1505 C C . PHE B 1 81 ? -8.633 12.469 13.906 1 92.62 81 PHE B C 1
ATOM 1507 O O . PHE B 1 81 ? -9.375 11.5 13.695 1 92.62 81 PHE B O 1
ATOM 1514 N N . GLY B 1 82 ? -9 13.438 14.672 1 84.94 82 GLY B N 1
ATOM 1515 C CA . GLY B 1 82 ? -10.359 13.781 15.078 1 84.94 82 GLY B CA 1
ATOM 1516 C C . GLY B 1 82 ? -10.633 15.273 15.031 1 84.94 82 GLY B C 1
ATOM 1517 O O . GLY B 1 82 ? -9.766 16.062 14.641 1 84.94 82 GLY B O 1
ATOM 1518 N N . ASP B 1 83 ? -11.859 15.539 15.266 1 80.31 83 ASP B N 1
ATOM 1519 C CA . ASP B 1 83 ? -12.227 16.953 15.227 1 80.31 83 ASP B CA 1
ATOM 1520 C C . ASP B 1 83 ? -11.445 17.75 16.266 1 80.31 83 ASP B C 1
ATOM 1522 O O . ASP B 1 83 ? -11.453 17.406 17.453 1 80.31 83 ASP B O 1
ATOM 1526 N N . GLY B 1 84 ? -10.742 18.812 15.742 1 84.44 84 GLY B N 1
ATOM 1527 C CA . GLY B 1 84 ? -10.047 19.75 16.609 1 84.44 84 GLY B CA 1
ATOM 1528 C C . GLY B 1 84 ? -8.727 19.219 17.141 1 84.44 84 GLY B C 1
ATOM 1529 O O . GLY B 1 84 ? -8 19.922 17.844 1 84.44 84 GLY B O 1
ATOM 1530 N N . THR B 1 85 ? -8.406 17.938 16.828 1 90.62 8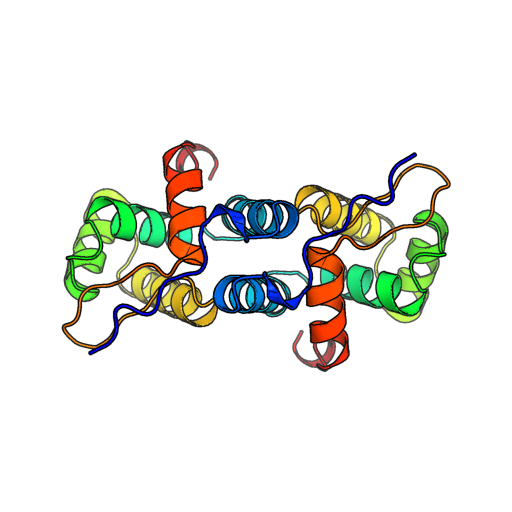5 THR B N 1
ATOM 1531 C CA . THR B 1 85 ? -7.156 17.359 17.312 1 90.62 85 THR B CA 1
ATOM 1532 C C . THR B 1 85 ? -6.117 17.312 16.203 1 90.62 85 THR B C 1
ATOM 1534 O O . THR B 1 85 ? -6.469 17.281 15.023 1 90.62 85 THR B O 1
ATOM 1537 N N . PRO B 1 86 ? -4.871 17.391 16.609 1 95.94 86 PRO B N 1
ATOM 1538 C CA . PRO B 1 86 ? -3.809 17.312 15.602 1 95.94 86 PRO B CA 1
ATOM 1539 C C . PRO B 1 86 ? -3.803 15.984 14.844 1 95.94 86 PRO B C 1
ATOM 1541 O O . PRO B 1 86 ? -4.207 14.961 15.398 1 95.94 86 PRO B O 1
ATOM 1544 N N . ILE B 1 87 ? -3.434 16.078 13.586 1 97.5 87 ILE B N 1
ATOM 1545 C CA . ILE B 1 87 ? -3.189 14.859 12.82 1 97.5 87 ILE B CA 1
ATOM 1546 C C . ILE B 1 87 ? -1.933 14.164 13.344 1 97.5 87 ILE B C 1
ATOM 1548 O O . ILE B 1 87 ? -0.895 14.805 13.531 1 97.5 87 ILE B O 1
ATOM 1552 N N . LYS B 1 88 ? -2.072 12.914 13.578 1 97.19 88 LYS B N 1
ATOM 1553 C CA . LYS B 1 88 ? -0.942 12.148 14.094 1 97.19 88 LYS B CA 1
ATOM 1554 C C . LYS B 1 88 ? -0.589 10.992 13.172 1 97.19 88 LYS B C 1
ATOM 1556 O O . LYS B 1 88 ? -1.478 10.32 12.648 1 97.19 88 LYS B O 1
ATOM 1561 N N . LEU B 1 89 ? 0.681 10.852 13.039 1 96.81 89 LEU B N 1
ATOM 1562 C CA . LEU B 1 89 ? 1.15 9.68 12.305 1 96.81 89 LEU B CA 1
ATOM 1563 C C . LEU B 1 89 ? 1.115 8.438 13.188 1 96.81 89 LEU B C 1
ATOM 1565 O O . LEU B 1 89 ? 1.457 8.492 14.367 1 96.81 89 LEU B O 1
ATOM 1569 N N . THR B 1 90 ? 0.658 7.359 12.617 1 95.56 90 THR B N 1
ATO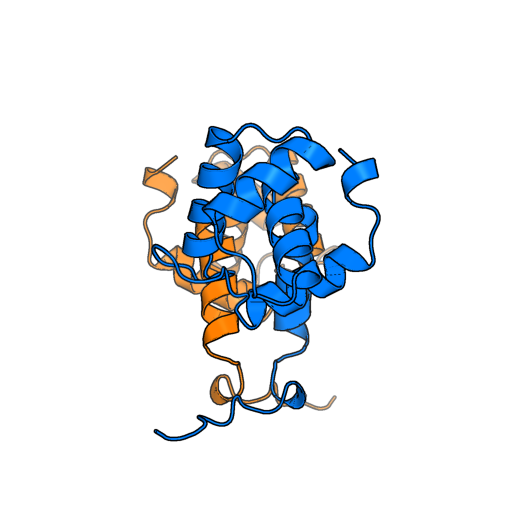M 1570 C CA . THR B 1 90 ? 0.913 6.066 13.242 1 95.56 90 THR B CA 1
ATOM 1571 C C . THR B 1 90 ? 2.365 5.645 13.039 1 95.56 90 THR B C 1
ATOM 1573 O O . THR B 1 90 ? 3.135 6.348 12.375 1 95.56 90 THR B O 1
ATOM 1576 N N . GLU B 1 91 ? 2.682 4.508 13.609 1 92.12 91 GLU B N 1
ATOM 1577 C CA . GLU B 1 91 ? 4.031 3.998 13.383 1 92.12 91 GLU B CA 1
ATOM 1578 C C . GLU B 1 91 ? 4.273 3.727 11.906 1 92.12 91 GLU B C 1
ATOM 1580 O O . GLU B 1 91 ? 5.324 4.086 11.367 1 92.12 91 GLU B O 1
ATOM 1585 N N . ALA B 1 92 ? 3.301 3.115 11.281 1 95.25 92 ALA B N 1
ATOM 1586 C CA . ALA B 1 92 ? 3.404 2.855 9.844 1 95.25 92 ALA B CA 1
ATOM 1587 C C . ALA B 1 92 ? 3.504 4.16 9.055 1 95.25 92 ALA B C 1
ATOM 1589 O O . ALA B 1 92 ? 4.332 4.281 8.156 1 95.25 92 ALA B O 1
ATOM 1590 N N . GLY B 1 93 ? 2.678 5.125 9.445 1 96.94 93 GLY B N 1
ATOM 1591 C CA . GLY B 1 93 ? 2.713 6.422 8.789 1 96.94 93 GLY B CA 1
ATOM 1592 C C . GLY B 1 93 ? 4.051 7.125 8.93 1 96.94 93 GLY B C 1
ATOM 1593 O O . GLY B 1 93 ? 4.543 7.73 7.977 1 96.94 93 GLY B O 1
ATOM 1594 N N . LYS B 1 94 ? 4.535 7.023 10.102 1 95.31 94 LYS B N 1
ATOM 1595 C CA . LYS B 1 94 ? 5.824 7.656 10.367 1 95.31 94 LYS B CA 1
ATOM 1596 C C . LYS B 1 94 ? 6.926 7.047 9.508 1 95.31 94 LYS B C 1
ATOM 1598 O O . LYS B 1 94 ? 7.77 7.766 8.969 1 95.31 94 LYS B O 1
ATOM 1603 N N . MET B 1 95 ? 6.926 5.785 9.414 1 93.25 95 MET B N 1
ATOM 1604 C CA . MET B 1 95 ? 7.922 5.082 8.609 1 93.25 95 MET B CA 1
ATOM 1605 C C . MET B 1 95 ? 7.875 5.547 7.156 1 93.25 95 MET B C 1
ATOM 1607 O O . MET B 1 95 ? 8.914 5.844 6.562 1 93.25 95 MET B O 1
ATOM 1611 N N . ILE B 1 96 ? 6.715 5.598 6.652 1 96.88 96 ILE B N 1
ATOM 1612 C CA . ILE B 1 96 ? 6.547 5.988 5.258 1 96.88 96 ILE B CA 1
ATOM 1613 C C . ILE B 1 96 ? 6.918 7.457 5.082 1 96.88 96 ILE B C 1
ATOM 1615 O O . ILE B 1 96 ? 7.641 7.816 4.148 1 96.88 96 ILE B O 1
ATOM 1619 N N . ALA B 1 97 ? 6.457 8.297 6 1 97 97 ALA B N 1
ATOM 1620 C CA . ALA B 1 97 ? 6.719 9.734 5.906 1 97 97 ALA B CA 1
ATOM 1621 C C . ALA B 1 97 ? 8.219 10.023 5.949 1 97 97 ALA B C 1
ATOM 1623 O O . ALA B 1 97 ? 8.711 10.883 5.215 1 97 97 ALA B O 1
ATOM 1624 N N . GLN B 1 98 ? 8.875 9.305 6.758 1 95.94 98 GLN B N 1
ATOM 1625 C CA . GLN B 1 98 ? 10.32 9.484 6.855 1 95.94 98 GLN B CA 1
ATOM 1626 C C . GLN B 1 98 ? 11.016 9.07 5.559 1 95.94 98 GLN B C 1
ATOM 1628 O O . GLN B 1 98 ? 11.945 9.742 5.109 1 95.94 98 GLN B O 1
ATOM 1633 N N . ALA B 1 99 ? 10.57 7.973 5.008 1 95 99 ALA B N 1
ATOM 1634 C CA . ALA B 1 99 ? 11.141 7.531 3.74 1 95 99 ALA B CA 1
ATOM 1635 C C . ALA B 1 99 ? 10.867 8.539 2.633 1 95 99 ALA B C 1
ATOM 1637 O O . ALA B 1 99 ? 11.742 8.82 1.806 1 95 99 ALA B O 1
ATOM 1638 N N . LEU B 1 100 ? 9.688 9.109 2.623 1 95.25 100 LEU B N 1
ATOM 1639 C CA . LEU B 1 100 ? 9.289 10.086 1.618 1 95.25 100 LEU B CA 1
ATOM 1640 C C . LEU B 1 100 ? 10.125 11.359 1.739 1 95.25 100 LEU B C 1
ATOM 1642 O O . LEU B 1 100 ? 10.414 12.016 0.736 1 95.25 100 LEU B O 1
ATOM 1646 N N . SER B 1 101 ? 10.383 11.719 2.951 1 90.19 101 SER B N 1
ATOM 1647 C CA . SER B 1 101 ? 11.133 12.9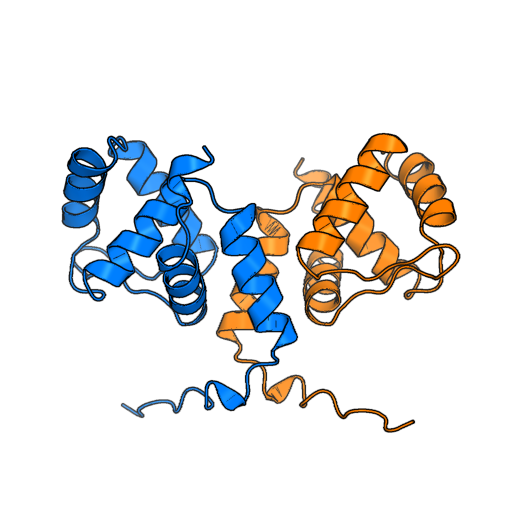53 3.186 1 90.19 101 SER B CA 1
ATOM 1648 C C . SER B 1 101 ? 12.531 12.867 2.586 1 90.19 101 SER B C 1
ATOM 1650 O O . SER B 1 101 ? 13.172 13.891 2.35 1 90.19 101 SER B O 1
ATOM 1652 N N . GLY B 1 102 ? 12.906 11.648 2.344 1 83.44 102 GLY B N 1
ATOM 1653 C CA . GLY B 1 102 ? 14.227 11.453 1.765 1 83.44 102 GLY B CA 1
ATOM 1654 C C . GLY B 1 102 ? 14.211 11.391 0.25 1 83.44 102 GLY B C 1
ATOM 1655 O O . GLY B 1 102 ? 15.258 11.25 -0.382 1 83.44 102 GLY B O 1
ATOM 1656 N N . VAL B 1 103 ? 13.07 11.5 -0.296 1 80.25 103 VAL B N 1
ATOM 1657 C CA . VAL B 1 103 ? 12.961 11.383 -1.747 1 80.25 103 VAL B CA 1
ATOM 1658 C C . VAL B 1 103 ? 12.242 12.602 -2.312 1 80.25 103 VAL B C 1
ATOM 1660 O O . VAL B 1 103 ? 11.562 13.328 -1.577 1 80.25 103 VAL B O 1
ATOM 1663 N N . ARG B 1 104 ? 12.578 13.008 -3.568 1 77.81 104 ARG B N 1
ATOM 1664 C CA . ARG B 1 104 ? 11.875 14.078 -4.27 1 77.81 104 ARG B CA 1
ATOM 1665 C C . ARG B 1 104 ? 10.695 13.523 -5.062 1 77.81 104 ARG B C 1
ATOM 1667 O O . ARG B 1 104 ? 10.68 13.594 -6.293 1 77.81 104 ARG B O 1
ATOM 1674 N N . TRP B 1 105 ? 9.781 13.125 -4.367 1 73.62 105 TRP B N 1
ATOM 1675 C CA . TRP B 1 105 ? 8.641 12.438 -4.973 1 73.62 105 TRP B CA 1
ATOM 1676 C C . TRP B 1 105 ? 7.801 13.406 -5.797 1 73.62 105 TRP B C 1
ATOM 1678 O O . TRP B 1 105 ? 7.113 12.992 -6.734 1 73.62 105 TRP B O 1
ATOM 1688 N N . TRP B 1 106 ? 7.82 14.617 -5.492 1 68.38 106 TRP B N 1
ATOM 1689 C CA . TRP B 1 106 ? 7.016 15.625 -6.176 1 68.38 106 TRP B CA 1
ATOM 1690 C C . TRP B 1 106 ? 7.547 15.891 -7.578 1 68.38 106 TRP B C 1
ATOM 1692 O O . TRP B 1 106 ? 6.855 16.484 -8.406 1 68.38 106 TRP B O 1
ATOM 1702 N N . GLU B 1 107 ? 8.781 15.539 -7.727 1 62.88 107 GLU B N 1
ATOM 1703 C CA . GLU B 1 107 ? 9.359 15.75 -9.047 1 62.88 107 GLU B CA 1
ATOM 1704 C C . GLU B 1 107 ? 8.906 14.68 -10.031 1 62.88 107 GLU B C 1
ATOM 1706 O O . GLU B 1 107 ? 9.055 14.844 -11.25 1 62.88 107 GLU B O 1
ATOM 1711 N N . ARG B 1 108 ? 8.523 13.648 -9.547 1 55.69 108 ARG B N 1
ATOM 1712 C CA . ARG B 1 108 ? 8.258 12.492 -10.398 1 55.69 108 ARG B CA 1
ATOM 1713 C C . ARG B 1 108 ? 6.82 12.516 -10.914 1 55.69 108 ARG B C 1
ATOM 1715 O O . ARG B 1 108 ? 6.445 11.695 -11.758 1 55.69 108 ARG B O 1
ATOM 1722 N N . GLU B 1 109 ? 5.957 13.203 -10.328 1 50.31 109 GLU B N 1
ATOM 1723 C CA . GLU B 1 109 ? 4.609 13.312 -10.883 1 50.31 109 GLU B CA 1
ATOM 1724 C C . GLU B 1 109 ? 4.574 14.305 -12.047 1 50.31 109 GLU B C 1
ATOM 1726 O O . GLU B 1 109 ? 5.293 15.305 -12.031 1 50.31 109 GLU B O 1
#

Solvent-accessible surface area (backbone atoms only — not comparable to full-atom values): 11952 Å² total; per-residue (Å²): 134,82,80,74,74,67,74,61,81,81,44,43,52,64,64,45,52,49,25,45,36,36,42,47,71,71,61,46,49,73,63,39,50,48,52,40,38,49,38,56,74,51,67,39,64,48,30,61,73,59,46,35,53,49,41,28,73,76,68,66,38,52,61,70,58,40,52,50,30,52,51,52,34,37,72,34,47,26,36,44,71,54,90,91,32,37,32,31,66,31,73,51,24,44,54,26,23,56,55,50,71,73,46,72,66,77,71,74,106,134,83,78,75,73,66,74,60,81,81,44,42,52,62,63,46,53,51,26,45,35,37,40,46,71,70,61,47,48,73,65,38,49,47,52,40,38,49,38,57,74,52,66,38,65,47,30,59,72,58,46,35,54,49,41,28,74,75,68,66,37,52,62,68,57,41,52,50,30,51,51,50,35,36,73,33,46,26,34,45,72,54,90,92,33,38,30,32,66,31,73,51,23,44,54,26,24,55,56,48,72,74,47,72,65,78,71,72,106

pLDDT: mean 86.8, std 18.65, range [23.38, 98.38]

Organism: Korarchaeum cryptofilum (strain OPF8) (NCBI:txid374847)

InterPro domains:
  IPR036390 Winged helix DNA-binding domain superfamily [SSF46785] (41-106)

Nearest PDB structures (foldseek):
  6kta-assembly1_A  TM=6.715E-01  e=1.448E-02  Halalkalibacterium halodurans C-125
  4hv6-assembly1_A  TM=7.461E-01  e=3.113E-02  Bacillus subtilis subsp. subtilis str. 168
  2qww-assembly2_C  TM=6.694E-01  e=6.693E-02  Listeria monocytogenes serotype 4b str. F2365
  2f5f-assembly1_A  TM=7.430E-01  e=1.279E-01  Bacillus subtilis
  2du9-assembly1_A  TM=5.380E-01  e=1.430E+00  Corynebacterium glutamicum ATCC 13032

Radius of gyration: 18.68 Å; Cα contacts (8 Å, |Δi|>4): 302; chains: 2; bounding box: 40×51×52 Å

Secondary structure (DSSP, 8-state):
--------GGGS-HHHHHHHHHHHHHHS-HHHHHHHHHHHHTTT-SBHHHHHHHHHHHH---HHHHHHHHHHHHHTTSEE--TTSBPEE-HHHHHHHHHHHTS-GGG--/--------GGGS-HHHHHHHHHHHHHHS-HHHHHHHHHHHHTTT-SBHHHHHHHHHHHH---HHHHHHHHHHHHHTTSEE--TTSBPEE-HHHHHHHHHHHTS-GGG--

Sequence (218 aa):
MGDGDAPPISMIDPSLREALILFGLFKLSPRQKAVLTLTLRYENKISASSMAKIANEEFNIPLSSFWFALRDLRRLKLIEFGDGTPIKLTEAGKMIAQALSGVRWWEREMGDGDAPPISMIDPSLREALILFGLFKLSPRQKAVLTLTLRYENKISASSMAKIANEEFNIPLSSFWFALRDLRRLKLIEFGDGTPIKLTEAGKMIAQALSGVRWWERE

Foldseek 3Di:
DDPPPPDDPVPDDVVVLVVLLVCLLPVQDPLLLLLLLVCVVVPQADALVVVLVVCCV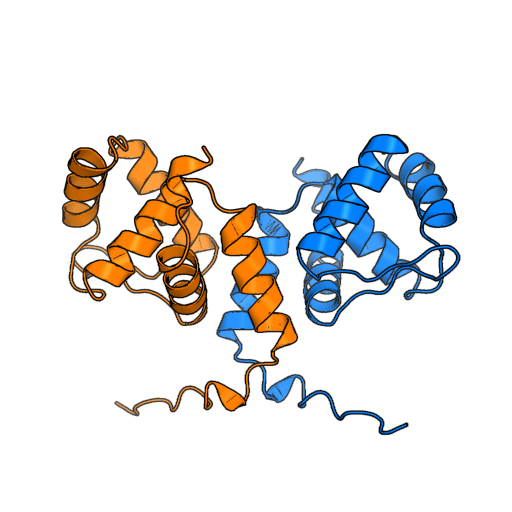PVVQHSVNNVVSVVVCVVVVQWDHDPPGGIGGDPSSNSNNVSSVVDPSVVVD/DDPPPPDPPVPDDVVVLVVLLVCLLPVQDPLLLLLLLVCVVVPQADALVRVLVVCCVPVVQHSVNNVVSVVVCVVVVQWDHDPPGGIGGDPSSNSNNVSSVVDPSVVVD